Protein AF-A0A2G1ZZI4-F1 (afdb_monomer_lite)

Structure (mmCIF, N/CA/C/O backbone):
data_AF-A0A2G1ZZI4-F1
#
_entry.id   AF-A0A2G1ZZI4-F1
#
loop_
_atom_site.group_PDB
_atom_site.id
_atom_site.type_symbol
_atom_site.label_atom_id
_atom_site.label_alt_id
_atom_site.label_comp_id
_atom_site.label_asym_id
_atom_site.label_entity_id
_atom_site.label_seq_id
_atom_site.pdbx_PDB_ins_code
_atom_site.Cartn_x
_atom_site.Cartn_y
_atom_site.Cartn_z
_atom_site.occupancy
_atom_site.B_iso_or_equiv
_atom_site.auth_seq_id
_atom_site.auth_comp_id
_atom_site.auth_asym_id
_atom_site.auth_atom_id
_atom_site.pdbx_PDB_model_num
ATOM 1 N N . MET A 1 1 ? 6.389 32.432 -10.003 1.00 79.69 1 MET A N 1
ATOM 2 C CA . MET A 1 1 ? 6.494 31.693 -8.723 1.00 79.69 1 MET A CA 1
ATOM 3 C C . MET A 1 1 ? 6.105 30.246 -8.983 1.00 79.69 1 MET A C 1
ATOM 5 O O . MET A 1 1 ? 5.054 30.033 -9.579 1.00 79.69 1 MET A O 1
ATOM 9 N N . LEU A 1 2 ? 6.952 29.277 -8.626 1.00 79.69 2 LEU A N 1
ATOM 10 C CA . LEU A 1 2 ? 6.649 27.852 -8.813 1.00 79.69 2 LEU A CA 1
ATOM 11 C C . LEU A 1 2 ? 5.613 27.400 -7.778 1.00 79.69 2 LEU A C 1
ATOM 13 O O . LEU A 1 2 ? 5.724 27.729 -6.600 1.00 79.69 2 LEU A O 1
ATOM 17 N N . ARG A 1 3 ? 4.598 26.650 -8.212 1.00 89.06 3 ARG A N 1
ATOM 18 C CA . ARG A 1 3 ? 3.613 26.026 -7.313 1.00 89.06 3 ARG A CA 1
ATOM 19 C C . ARG A 1 3 ? 4.234 24.786 -6.662 1.00 89.06 3 ARG A C 1
ATOM 21 O O . ARG A 1 3 ? 5.044 24.114 -7.293 1.00 89.06 3 ARG A O 1
ATOM 28 N N . ASN A 1 4 ? 3.788 24.409 -5.462 1.00 87.62 4 ASN A N 1
ATOM 29 C CA . ASN A 1 4 ? 4.318 23.243 -4.727 1.00 87.62 4 ASN A CA 1
ATOM 30 C C . ASN A 1 4 ? 4.340 21.951 -5.569 1.00 87.62 4 ASN A C 1
ATOM 32 O O . ASN A 1 4 ? 5.305 21.194 -5.520 1.00 87.62 4 ASN A O 1
ATOM 36 N N . GLY A 1 5 ? 3.316 21.727 -6.403 1.00 82.12 5 GLY A N 1
ATOM 37 C CA . GLY A 1 5 ? 3.278 20.576 -7.313 1.00 82.12 5 GLY A CA 1
ATOM 38 C C . GLY A 1 5 ? 4.364 20.604 -8.396 1.00 82.12 5 GLY A C 1
ATOM 39 O O . GLY A 1 5 ? 4.898 19.561 -8.754 1.00 82.12 5 GLY A O 1
ATOM 40 N N . GLN A 1 6 ? 4.743 21.790 -8.879 1.00 84.56 6 GLN A N 1
ATOM 41 C CA . GLN A 1 6 ? 5.832 21.942 -9.849 1.00 84.56 6 GLN A CA 1
ATOM 42 C C . GLN A 1 6 ? 7.192 21.670 -9.199 1.00 84.56 6 GLN A C 1
ATOM 44 O O . GLN A 1 6 ? 8.055 21.079 -9.836 1.00 84.56 6 GLN A O 1
ATOM 49 N N . ILE A 1 7 ? 7.367 22.040 -7.926 1.00 89.25 7 ILE A N 1
ATOM 50 C CA . ILE A 1 7 ? 8.590 21.742 -7.167 1.00 89.25 7 ILE A CA 1
ATOM 51 C C . ILE A 1 7 ? 8.762 20.225 -7.021 1.00 89.25 7 ILE A C 1
ATOM 53 O O . ILE A 1 7 ? 9.812 19.698 -7.371 1.00 89.25 7 ILE A O 1
ATOM 57 N N . LEU A 1 8 ? 7.715 19.510 -6.593 1.00 86.69 8 LEU A N 1
ATOM 58 C CA . LEU A 1 8 ? 7.743 18.045 -6.484 1.00 86.69 8 LEU A CA 1
ATOM 59 C C . LEU A 1 8 ? 8.031 17.367 -7.829 1.00 86.69 8 LEU A C 1
ATOM 61 O O . LEU A 1 8 ? 8.821 16.427 -7.883 1.00 86.69 8 LEU A O 1
ATOM 65 N N . PHE A 1 9 ? 7.427 17.864 -8.911 1.00 85.94 9 PHE A N 1
ATOM 66 C CA . PHE A 1 9 ? 7.682 17.359 -10.258 1.00 85.94 9 PHE A CA 1
ATOM 67 C C . PHE A 1 9 ? 9.152 17.529 -10.666 1.00 85.94 9 PHE A C 1
ATOM 69 O O . PHE A 1 9 ? 9.761 16.581 -11.154 1.00 85.94 9 PHE A O 1
ATOM 76 N N . LEU A 1 10 ? 9.741 18.703 -10.418 1.00 88.56 10 LEU A N 1
ATOM 77 C CA . LEU A 1 10 ? 11.151 18.962 -10.712 1.00 88.56 10 LEU A CA 1
ATOM 78 C C . LEU A 1 10 ? 12.084 18.092 -9.863 1.00 88.56 10 LEU A C 1
ATOM 80 O O . LEU A 1 10 ? 13.058 17.565 -10.393 1.00 88.56 10 LEU A O 1
ATOM 84 N N . CYS A 1 11 ? 11.775 17.884 -8.580 1.00 91.00 11 CYS A N 1
ATOM 85 C CA . CYS A 1 11 ? 12.534 16.971 -7.724 1.00 91.00 11 CYS A CA 1
ATOM 86 C C . CYS A 1 11 ? 12.480 15.527 -8.242 1.00 91.00 11 CYS A C 1
ATOM 88 O O . CYS A 1 11 ? 13.515 14.871 -8.330 1.00 91.00 11 CYS A O 1
ATOM 90 N N . ALA A 1 12 ? 11.295 15.037 -8.621 1.00 90.00 12 ALA A N 1
ATOM 91 C CA . ALA A 1 12 ? 11.135 13.698 -9.184 1.00 90.00 12 ALA A CA 1
ATOM 92 C C . ALA A 1 12 ? 11.891 13.544 -10.513 1.00 90.00 12 ALA A C 1
ATOM 94 O O . ALA A 1 12 ? 12.576 12.544 -10.718 1.00 90.00 12 ALA A O 1
ATOM 95 N N . LEU A 1 13 ? 11.825 14.558 -11.383 1.00 89.94 13 LEU A N 1
ATOM 96 C CA . LEU A 1 13 ? 12.562 14.580 -12.644 1.00 89.94 13 LEU A CA 1
ATOM 97 C C . LEU A 1 13 ? 14.079 14.574 -12.409 1.00 89.94 13 LEU A C 1
ATOM 99 O O . LEU A 1 13 ? 14.784 13.824 -13.073 1.00 89.94 13 LEU A O 1
ATOM 103 N N . ALA A 1 14 ? 14.576 15.355 -11.446 1.00 91.19 14 ALA A N 1
ATOM 104 C CA . ALA A 1 14 ? 15.997 15.406 -11.104 1.00 91.19 14 ALA A CA 1
ATOM 105 C C . ALA A 1 14 ? 16.517 14.074 -10.538 1.00 91.19 14 ALA A C 1
ATOM 107 O O . ALA A 1 14 ? 17.602 13.625 -10.899 1.00 91.19 14 ALA A O 1
ATOM 108 N N . LEU A 1 15 ? 15.740 13.413 -9.673 1.00 93.31 15 LEU A N 1
ATOM 109 C CA . LEU A 1 15 ? 16.096 12.090 -9.154 1.00 93.31 15 LEU A CA 1
ATOM 110 C C . LEU A 1 15 ? 16.085 11.028 -10.258 1.00 93.31 15 LEU A C 1
ATOM 112 O O . LEU A 1 15 ? 16.967 10.172 -10.287 1.00 93.31 15 LEU A O 1
ATOM 116 N N . LEU A 1 16 ? 15.124 11.100 -11.185 1.00 90.19 16 LEU A N 1
ATOM 117 C CA . LEU A 1 16 ? 15.057 10.202 -12.335 1.00 90.19 16 LEU A CA 1
ATOM 118 C C . LEU A 1 16 ? 16.276 10.374 -13.247 1.00 90.19 16 LEU A C 1
ATOM 120 O O . LEU A 1 16 ? 16.913 9.382 -13.593 1.00 90.19 16 LEU A O 1
ATOM 124 N N . THR A 1 17 ? 16.620 11.608 -13.628 1.00 87.62 17 THR A N 1
ATOM 125 C CA . THR A 1 17 ? 17.765 11.865 -14.516 1.00 87.62 17 THR A CA 1
ATOM 126 C C . THR A 1 17 ? 19.080 11.437 -13.873 1.00 87.62 17 THR A C 1
ATOM 128 O O . THR A 1 17 ? 19.895 10.792 -14.532 1.00 87.62 17 THR A O 1
ATOM 131 N N . LEU A 1 18 ? 19.258 11.717 -12.579 1.00 90.81 18 LEU A N 1
ATOM 132 C CA . LEU A 1 18 ? 20.419 11.265 -11.816 1.00 90.81 18 LEU A CA 1
ATOM 133 C C . LEU A 1 18 ? 20.483 9.733 -11.753 1.00 90.81 18 LEU A C 1
ATOM 135 O O . LEU A 1 18 ? 21.537 9.156 -12.008 1.00 90.81 18 LEU A O 1
ATOM 139 N N . GLY A 1 19 ? 19.361 9.064 -11.475 1.00 88.12 19 GLY A N 1
ATOM 140 C CA . GLY A 1 19 ? 19.289 7.604 -11.421 1.00 88.12 19 GLY A CA 1
ATOM 141 C C . GLY A 1 19 ? 19.622 6.941 -12.758 1.00 88.12 19 GLY A C 1
ATOM 142 O O . GLY A 1 19 ? 20.409 5.996 -12.795 1.00 88.12 19 GLY A O 1
ATOM 143 N N . VAL A 1 20 ? 19.087 7.465 -13.865 1.00 85.31 20 VAL A N 1
ATOM 144 C CA . VAL A 1 20 ? 19.408 6.983 -15.219 1.00 85.31 20 VAL A CA 1
ATOM 145 C C . VAL A 1 20 ? 20.900 7.116 -15.482 1.00 85.31 20 VAL A C 1
ATOM 147 O O . VAL A 1 20 ? 21.517 6.133 -15.878 1.00 85.31 20 VAL A O 1
ATOM 150 N N . LEU A 1 21 ? 21.481 8.284 -15.188 1.00 84.44 21 LEU A N 1
ATOM 151 C CA . LEU A 1 21 ? 22.905 8.545 -15.379 1.00 84.44 21 LEU A CA 1
ATOM 152 C C . LEU A 1 21 ? 23.779 7.586 -14.561 1.00 84.44 21 LEU A C 1
ATOM 154 O O . LEU A 1 21 ? 24.750 7.041 -15.086 1.00 84.44 21 LEU A O 1
ATOM 158 N N . MET A 1 22 ? 23.425 7.334 -13.296 1.00 88.12 22 MET A N 1
ATOM 159 C CA . MET A 1 22 ? 24.157 6.395 -12.442 1.00 88.12 22 MET A CA 1
ATOM 160 C C . MET A 1 22 ? 24.094 4.961 -12.973 1.00 88.12 22 MET A C 1
ATOM 162 O O . MET A 1 22 ? 25.121 4.291 -13.023 1.00 88.12 22 MET A O 1
ATOM 166 N N . VAL A 1 23 ? 22.919 4.491 -13.399 1.00 84.12 23 VAL A N 1
ATOM 167 C CA . VAL A 1 23 ? 22.746 3.124 -13.916 1.00 84.12 23 VAL A CA 1
ATOM 168 C C . VAL A 1 23 ? 23.451 2.944 -15.255 1.00 84.12 23 VAL A C 1
ATOM 170 O O . VAL A 1 23 ? 24.129 1.938 -15.453 1.00 84.12 23 VAL A O 1
ATOM 173 N N . THR A 1 24 ? 23.327 3.912 -16.169 1.00 81.81 24 THR A N 1
ATOM 174 C CA . THR A 1 24 ? 24.033 3.856 -17.455 1.00 81.81 24 THR A CA 1
ATOM 175 C C . THR A 1 24 ? 25.540 3.895 -17.251 1.00 81.81 24 THR A C 1
ATOM 177 O O . THR A 1 24 ? 26.243 3.168 -17.936 1.00 81.81 24 THR A O 1
ATOM 180 N N . SER A 1 25 ? 26.028 4.677 -16.280 1.00 81.31 25 SER A N 1
ATOM 181 C CA . SER A 1 25 ? 27.453 4.749 -15.947 1.00 81.31 25 SER A CA 1
ATOM 182 C C . SER A 1 25 ? 27.977 3.444 -15.343 1.00 81.31 25 SER A C 1
ATOM 184 O O . SER A 1 25 ? 28.958 2.889 -15.827 1.00 81.31 25 SER A O 1
ATOM 186 N N . ALA A 1 26 ? 27.284 2.897 -14.340 1.00 78.75 26 ALA A N 1
ATOM 187 C CA . ALA A 1 26 ? 27.681 1.657 -13.672 1.00 78.75 26 ALA A CA 1
ATOM 188 C C . ALA A 1 26 ? 27.598 0.417 -14.580 1.00 78.75 26 ALA A C 1
ATOM 190 O O . ALA A 1 26 ? 28.295 -0.566 -14.345 1.00 78.75 26 ALA A O 1
ATOM 191 N N . GLY A 1 27 ? 26.739 0.449 -15.603 1.00 70.75 27 GLY A N 1
ATOM 192 C CA . GLY A 1 27 ? 26.598 -0.624 -16.586 1.00 70.75 27 GLY A CA 1
ATOM 193 C C . GLY A 1 27 ? 27.655 -0.622 -17.694 1.00 70.75 27 GLY A C 1
ATOM 194 O O . GLY A 1 27 ? 27.689 -1.574 -18.472 1.00 70.75 27 GLY A O 1
ATOM 195 N N . MET A 1 28 ? 28.503 0.410 -17.792 1.00 69.50 28 MET A N 1
ATOM 196 C CA . MET A 1 28 ? 29.576 0.446 -18.787 1.00 69.50 28 MET A CA 1
ATOM 197 C C . MET A 1 28 ? 30.672 -0.552 -18.407 1.00 69.50 28 MET A C 1
ATOM 199 O O . MET A 1 28 ? 31.480 -0.306 -17.513 1.00 69.50 28 MET A O 1
ATOM 203 N N . GLN A 1 29 ? 30.709 -1.687 -19.103 1.00 61.31 29 GLN A N 1
ATOM 204 C CA . GLN A 1 29 ? 31.863 -2.577 -19.081 1.00 61.31 29 GLN A CA 1
ATOM 205 C C . GLN A 1 29 ? 32.919 -2.023 -20.035 1.00 61.31 29 GLN A C 1
ATOM 207 O O . GLN A 1 29 ? 32.649 -1.803 -21.214 1.00 61.31 29 GLN A O 1
ATOM 212 N N . ILE A 1 30 ? 34.115 -1.770 -19.510 1.00 60.38 30 ILE A N 1
ATOM 213 C CA . ILE A 1 30 ? 35.278 -1.431 -20.327 1.00 60.38 30 ILE A CA 1
ATOM 214 C C . ILE A 1 30 ? 35.815 -2.758 -20.856 1.00 60.38 30 ILE A C 1
ATOM 216 O O . ILE A 1 30 ? 36.355 -3.549 -20.082 1.00 60.38 30 ILE A O 1
ATOM 220 N N . ASP A 1 31 ? 35.623 -3.021 -22.145 1.00 54.50 31 ASP A N 1
ATOM 221 C CA . ASP A 1 31 ? 36.247 -4.174 -22.789 1.00 54.50 31 ASP A CA 1
ATOM 222 C C . ASP A 1 31 ? 37.776 -3.992 -22.784 1.00 54.50 31 ASP A C 1
ATOM 224 O O . ASP A 1 31 ? 38.275 -2.871 -22.943 1.00 54.50 31 ASP A O 1
ATOM 228 N N . GLN A 1 32 ? 38.537 -5.062 -22.536 1.00 51.81 32 GLN A N 1
ATOM 229 C CA . GLN A 1 32 ? 39.998 -4.960 -22.485 1.00 51.81 32 GLN A CA 1
ATOM 230 C C . GLN A 1 32 ? 40.532 -4.663 -23.889 1.00 51.81 32 GLN A C 1
ATOM 232 O O . GLN A 1 32 ? 40.403 -5.477 -24.802 1.00 51.81 32 GLN A O 1
ATOM 237 N N . ALA A 1 33 ? 41.149 -3.491 -24.054 1.00 53.97 33 ALA A N 1
ATOM 238 C CA . ALA A 1 33 ? 41.744 -3.064 -25.312 1.00 53.97 33 ALA A CA 1
ATOM 239 C C . ALA A 1 33 ? 42.775 -4.097 -25.804 1.00 53.97 33 ALA A C 1
ATOM 241 O O . ALA A 1 33 ? 43.866 -4.220 -25.248 1.00 53.97 33 ALA A O 1
ATOM 242 N N . SER A 1 34 ? 42.419 -4.844 -26.850 1.00 48.44 34 SER A N 1
ATOM 243 C CA . SER A 1 34 ? 43.331 -5.744 -27.555 1.00 48.44 34 SER A CA 1
ATOM 244 C C . SER A 1 34 ? 44.114 -4.947 -28.599 1.00 48.44 34 SER A C 1
ATOM 246 O O . SER A 1 34 ? 43.533 -4.170 -29.353 1.00 48.44 34 SER A O 1
ATOM 248 N N . ALA A 1 35 ? 45.435 -5.137 -28.641 1.00 57.53 35 ALA A N 1
ATOM 249 C CA . ALA A 1 35 ? 46.404 -4.294 -29.354 1.00 57.53 35 ALA A CA 1
ATOM 250 C C . ALA A 1 35 ? 46.275 -4.237 -30.897 1.00 57.53 35 ALA A C 1
ATOM 252 O O . ALA A 1 35 ? 47.055 -3.537 -31.537 1.00 57.53 35 ALA A O 1
ATOM 253 N N . GLU A 1 36 ? 45.314 -4.941 -31.501 1.00 55.34 36 GLU A N 1
ATOM 254 C CA . GLU A 1 36 ? 45.173 -5.069 -32.962 1.00 55.34 36 GLU A CA 1
ATOM 255 C C . GLU A 1 36 ? 43.921 -4.408 -33.556 1.00 55.34 36 GLU A C 1
ATOM 257 O O . GLU A 1 36 ? 43.766 -4.400 -34.776 1.00 55.34 36 GLU A O 1
ATOM 262 N N . GLN A 1 37 ? 43.038 -3.813 -32.748 1.00 51.44 37 GLN A N 1
ATOM 263 C CA . GLN A 1 37 ? 41.896 -3.064 -33.279 1.00 51.44 37 GLN A CA 1
ATOM 264 C C . GLN A 1 37 ? 42.065 -1.565 -33.013 1.00 51.44 37 GLN A C 1
ATOM 266 O O . GLN A 1 37 ? 42.298 -1.173 -31.866 1.00 51.44 37 GLN A O 1
ATOM 271 N N . PRO A 1 38 ? 41.961 -0.698 -34.041 1.00 46.75 38 PRO A N 1
ATOM 272 C CA . PRO A 1 38 ? 41.918 0.735 -33.807 1.00 46.75 38 PRO A CA 1
ATOM 273 C C . PRO A 1 38 ? 40.709 1.030 -32.920 1.00 46.75 38 PRO A C 1
ATOM 275 O O . PRO A 1 38 ? 39.636 0.466 -33.130 1.00 46.75 38 PRO A O 1
ATOM 278 N N . ILE A 1 39 ? 40.889 1.912 -31.933 1.00 55.38 39 ILE A N 1
ATOM 279 C CA . ILE A 1 39 ? 39.809 2.454 -31.101 1.00 55.38 39 ILE A CA 1
ATOM 280 C C . ILE A 1 39 ? 38.923 3.307 -32.018 1.00 55.38 39 ILE A C 1
ATOM 282 O O . ILE A 1 39 ? 39.001 4.534 -32.034 1.00 55.38 39 ILE A O 1
ATOM 286 N N . LEU A 1 40 ? 38.119 2.662 -32.858 1.00 50.59 40 LEU A N 1
ATOM 287 C CA . LEU A 1 40 ? 36.997 3.310 -33.495 1.00 50.59 40 LEU A CA 1
ATOM 288 C C . LEU A 1 40 ? 36.002 3.582 -32.373 1.00 50.59 40 LEU A C 1
ATOM 290 O O . LEU A 1 40 ? 35.542 2.673 -31.684 1.00 50.59 40 LEU A O 1
ATOM 294 N N . VAL A 1 41 ? 35.716 4.864 -32.167 1.00 54.81 41 VAL A N 1
ATOM 295 C CA . VAL A 1 41 ? 34.690 5.397 -31.261 1.00 54.81 41 VAL A CA 1
ATOM 296 C C . VAL A 1 41 ? 33.300 5.071 -31.836 1.00 54.81 41 VAL A C 1
ATOM 298 O O . VAL A 1 41 ? 32.430 5.926 -31.945 1.00 54.81 41 VAL A O 1
ATOM 301 N N . ASP A 1 42 ? 33.082 3.824 -32.240 1.00 49.41 42 ASP A N 1
ATOM 302 C CA . ASP A 1 42 ? 31.889 3.385 -32.943 1.00 49.41 42 ASP A CA 1
ATOM 303 C C . ASP A 1 42 ? 31.078 2.469 -32.028 1.00 49.41 42 ASP A C 1
ATOM 305 O O . ASP A 1 42 ? 31.314 1.271 -31.899 1.00 49.41 42 ASP A O 1
ATOM 309 N N . GLY A 1 43 ? 30.091 3.077 -31.366 1.00 49.75 43 GLY A N 1
ATOM 310 C CA . GLY A 1 43 ? 28.887 2.374 -30.913 1.00 49.75 43 GLY A CA 1
ATOM 311 C C . GLY A 1 43 ? 28.548 2.462 -29.424 1.00 49.75 43 GLY A C 1
ATOM 312 O O . GLY A 1 43 ? 27.373 2.356 -29.086 1.00 49.75 43 GLY A O 1
ATOM 313 N N . GLY A 1 44 ? 29.519 2.694 -28.534 1.00 49.41 44 GLY A N 1
ATOM 314 C CA . GLY A 1 44 ? 29.293 2.592 -27.078 1.00 49.41 44 GLY A CA 1
ATOM 315 C C . GLY A 1 44 ? 28.921 3.891 -26.347 1.00 49.41 44 GLY A C 1
ATOM 316 O O . GLY A 1 44 ? 28.142 3.857 -25.399 1.00 49.41 44 GLY A O 1
ATOM 317 N N . LEU A 1 45 ? 29.455 5.041 -26.781 1.00 53.91 45 LEU A N 1
ATOM 318 C CA . LEU A 1 45 ? 29.343 6.328 -26.062 1.00 53.91 45 LEU A CA 1
ATOM 319 C C . LEU A 1 45 ? 28.499 7.398 -26.775 1.00 53.91 45 LEU A C 1
ATOM 321 O O . LEU A 1 45 ? 28.425 8.535 -26.309 1.00 53.91 45 LEU A O 1
ATOM 325 N N . SER A 1 46 ? 27.848 7.070 -27.895 1.00 67.38 46 SER A N 1
ATOM 326 C CA . SER A 1 46 ? 26.965 8.035 -28.557 1.00 67.38 46 SER A CA 1
ATOM 327 C C . SER A 1 46 ? 25.788 8.388 -27.632 1.00 67.38 46 SER A C 1
ATOM 329 O O . SER A 1 46 ? 25.117 7.471 -27.148 1.00 67.38 46 SER A O 1
ATOM 331 N N . PRO A 1 47 ? 25.467 9.681 -27.414 1.00 62.53 47 PRO A N 1
ATOM 332 C CA . PRO A 1 47 ? 24.293 10.093 -26.638 1.00 62.53 47 PRO A CA 1
ATOM 333 C C . PRO A 1 47 ? 23.004 9.421 -27.122 1.00 62.53 47 PRO A C 1
ATOM 335 O O . PRO A 1 47 ? 22.131 9.082 -26.327 1.00 62.53 47 PRO A O 1
ATOM 338 N N . ILE A 1 48 ? 22.922 9.164 -28.431 1.00 64.56 48 ILE A N 1
ATOM 339 C CA . ILE A 1 48 ? 21.796 8.484 -29.068 1.00 64.56 48 ILE A CA 1
ATOM 340 C C . ILE A 1 48 ? 21.761 7.004 -28.675 1.00 64.56 48 ILE A C 1
ATOM 342 O O . ILE A 1 48 ? 20.686 6.517 -28.354 1.00 64.56 48 ILE A O 1
ATOM 346 N N . ALA A 1 49 ? 22.908 6.317 -28.615 1.00 64.62 49 ALA A N 1
ATOM 347 C CA . ALA A 1 49 ? 22.997 4.912 -28.203 1.00 64.62 49 ALA A CA 1
ATOM 348 C C . ALA A 1 49 ? 22.615 4.716 -26.722 1.00 64.62 49 ALA A C 1
ATOM 350 O O . ALA A 1 49 ? 21.905 3.770 -26.376 1.00 64.62 49 ALA A O 1
ATOM 351 N N . ILE A 1 50 ? 23.021 5.655 -25.859 1.00 66.19 50 ILE A N 1
ATOM 352 C CA . ILE A 1 50 ? 22.674 5.672 -24.430 1.00 66.19 50 ILE A CA 1
ATOM 353 C C . ILE A 1 50 ? 21.170 5.938 -24.243 1.00 66.19 50 ILE A C 1
ATOM 355 O O . ILE A 1 50 ? 20.511 5.257 -23.455 1.00 66.19 50 ILE A O 1
ATOM 359 N N . MET A 1 51 ? 20.601 6.883 -25.001 1.00 66.38 51 MET A N 1
ATOM 360 C CA . MET A 1 51 ? 19.164 7.186 -24.972 1.00 66.38 51 MET A CA 1
ATOM 361 C C . MET A 1 51 ? 18.300 6.086 -25.607 1.00 66.38 51 MET A C 1
ATOM 363 O O . MET A 1 51 ? 17.187 5.853 -25.138 1.00 66.38 51 MET A O 1
ATOM 367 N N . SER A 1 52 ? 18.799 5.385 -26.631 1.00 69.06 52 SER A N 1
ATOM 368 C CA . SER A 1 52 ? 18.115 4.247 -27.261 1.00 69.06 52 SER A CA 1
ATOM 369 C C . SER A 1 52 ? 18.277 2.934 -26.491 1.00 69.06 52 SER A C 1
ATOM 371 O O . SER A 1 52 ? 17.636 1.942 -26.826 1.00 69.06 52 SER A O 1
ATOM 373 N N . GLY A 1 53 ? 19.134 2.900 -25.467 1.00 73.88 53 GLY A N 1
ATOM 374 C CA . GLY A 1 53 ? 19.264 1.756 -24.571 1.00 73.88 53 GLY A CA 1
ATOM 375 C C . GLY A 1 53 ? 18.009 1.542 -23.716 1.00 73.88 53 GLY A C 1
ATOM 376 O O . GLY A 1 53 ? 17.218 2.460 -23.493 1.00 73.88 53 GLY A O 1
ATOM 377 N N . ARG A 1 54 ? 17.843 0.329 -23.164 1.00 76.19 54 ARG A N 1
ATOM 378 C CA . ARG A 1 54 ? 16.678 -0.055 -22.332 1.00 76.19 54 ARG A CA 1
ATOM 379 C C . ARG A 1 54 ? 16.368 0.963 -21.226 1.00 76.19 54 ARG A C 1
ATOM 381 O O . ARG A 1 54 ? 15.216 1.338 -21.039 1.00 76.19 54 ARG A O 1
ATOM 388 N N . THR A 1 55 ? 17.393 1.438 -20.521 1.00 79.50 55 THR A N 1
ATOM 389 C CA . THR A 1 55 ? 17.251 2.409 -19.423 1.00 79.50 55 THR A CA 1
ATOM 390 C C . THR A 1 55 ? 16.760 3.773 -19.916 1.00 79.50 55 THR A C 1
ATOM 392 O O . THR A 1 55 ? 15.883 4.364 -19.289 1.00 79.50 55 THR A O 1
ATOM 395 N N . GLY A 1 56 ? 17.269 4.250 -21.059 1.00 80.88 56 GLY A N 1
ATOM 396 C CA . GLY A 1 56 ? 16.830 5.501 -21.683 1.00 80.88 56 GLY A CA 1
ATOM 397 C C . GLY A 1 56 ? 15.383 5.426 -22.171 1.00 80.88 56 GLY A C 1
ATOM 398 O O . GLY A 1 56 ? 14.593 6.335 -21.912 1.00 80.88 56 GLY A O 1
ATOM 399 N N . MET A 1 57 ? 14.993 4.296 -22.768 1.00 80.88 57 MET A N 1
ATOM 400 C CA . MET A 1 57 ? 13.614 4.050 -23.199 1.00 80.88 57 MET A CA 1
ATOM 401 C C . MET A 1 57 ? 12.631 4.006 -22.020 1.00 80.88 57 MET A C 1
ATOM 403 O O . MET A 1 57 ? 11.573 4.634 -22.084 1.00 80.88 57 MET A O 1
ATOM 407 N N . TYR A 1 58 ? 12.970 3.316 -20.923 1.00 83.50 58 TYR A N 1
ATOM 408 C CA . TYR A 1 58 ? 12.124 3.295 -19.723 1.00 83.50 58 TYR A CA 1
ATOM 409 C C . TYR A 1 58 ? 12.017 4.669 -19.059 1.00 83.50 58 TYR A C 1
ATOM 411 O O . TYR A 1 58 ? 10.936 5.042 -18.602 1.00 83.50 58 TYR A O 1
ATOM 419 N N . ALA A 1 59 ? 13.098 5.451 -19.049 1.00 85.50 59 ALA A N 1
ATOM 420 C CA . ALA A 1 59 ? 13.074 6.819 -18.546 1.00 85.50 59 ALA A CA 1
ATOM 421 C C . ALA A 1 59 ? 12.177 7.728 -19.397 1.00 85.50 59 ALA A C 1
ATOM 423 O O . ALA A 1 59 ? 11.358 8.466 -18.852 1.00 85.50 59 ALA A O 1
ATOM 424 N N . ALA A 1 60 ? 12.273 7.637 -20.727 1.00 86.19 60 ALA A N 1
ATOM 425 C CA . ALA A 1 60 ? 11.414 8.385 -21.641 1.00 86.19 60 ALA A CA 1
ATOM 426 C C . ALA A 1 60 ? 9.933 8.015 -21.458 1.00 86.19 60 ALA A C 1
ATOM 428 O O . ALA A 1 60 ? 9.080 8.901 -21.377 1.00 86.19 60 ALA A O 1
ATOM 429 N N . LEU A 1 61 ? 9.632 6.718 -21.312 1.00 86.94 61 LEU A N 1
ATOM 430 C CA . LEU A 1 61 ? 8.285 6.239 -21.003 1.00 86.94 61 LEU A CA 1
ATOM 431 C C . LEU A 1 61 ? 7.782 6.805 -19.667 1.00 86.94 61 LEU A C 1
ATOM 433 O O . LEU A 1 61 ? 6.664 7.312 -19.605 1.00 86.94 61 LEU A O 1
ATOM 437 N N . ALA A 1 62 ? 8.604 6.770 -18.614 1.00 87.31 62 ALA A N 1
ATOM 438 C CA . ALA A 1 62 ? 8.249 7.303 -17.301 1.00 87.31 62 ALA A CA 1
ATOM 439 C C . ALA A 1 62 ? 7.950 8.811 -17.353 1.00 87.31 62 ALA A C 1
ATOM 441 O O . ALA A 1 62 ? 6.927 9.248 -16.827 1.00 87.31 62 ALA A O 1
ATOM 442 N N . ILE A 1 63 ? 8.785 9.597 -18.043 1.00 88.81 63 ILE A N 1
ATOM 443 C CA . ILE A 1 63 ? 8.569 11.040 -18.242 1.00 88.81 63 ILE A CA 1
ATOM 444 C C . ILE A 1 63 ? 7.271 11.288 -19.016 1.00 88.81 63 ILE A C 1
ATOM 446 O O . ILE A 1 63 ? 6.485 12.153 -18.627 1.00 88.81 63 ILE A O 1
ATOM 450 N N . GLY A 1 64 ? 7.011 10.508 -20.069 1.00 89.50 64 GLY A N 1
ATOM 451 C CA . GLY A 1 64 ? 5.775 10.591 -20.846 1.00 89.50 64 GLY A CA 1
ATOM 452 C C . GLY A 1 64 ? 4.530 10.312 -20.001 1.00 89.50 64 GLY A C 1
ATOM 453 O O . GLY A 1 64 ? 3.577 11.090 -20.032 1.00 89.50 64 GLY A O 1
ATOM 454 N N . VAL A 1 65 ? 4.555 9.251 -19.186 1.00 88.69 65 VAL A N 1
ATOM 455 C CA . VAL A 1 65 ? 3.455 8.901 -18.273 1.00 88.69 65 VAL A CA 1
ATOM 456 C C . VAL A 1 65 ? 3.265 9.973 -17.200 1.00 88.69 65 VAL A C 1
ATOM 458 O O . VAL A 1 65 ? 2.134 10.388 -16.960 1.00 88.69 65 VAL A O 1
ATOM 461 N N . MET A 1 66 ? 4.341 10.472 -16.585 1.00 87.19 66 MET A N 1
ATOM 462 C CA . MET A 1 66 ? 4.266 11.560 -15.603 1.00 87.19 66 MET A CA 1
ATOM 463 C C . MET A 1 66 ? 3.677 12.835 -16.213 1.00 87.19 66 MET A C 1
ATOM 465 O O . MET A 1 66 ? 2.802 13.455 -15.609 1.00 87.19 66 MET A O 1
ATOM 469 N N . GLY A 1 67 ? 4.123 13.206 -17.417 1.00 86.81 67 GLY A N 1
ATOM 470 C CA . GLY A 1 67 ? 3.601 14.347 -18.163 1.00 86.81 67 GLY A CA 1
ATOM 471 C C . GLY A 1 67 ? 2.113 14.189 -18.461 1.00 86.81 67 GLY A C 1
ATOM 472 O O . GLY A 1 67 ? 1.332 15.076 -18.135 1.00 86.81 67 GLY A O 1
ATOM 473 N N . ALA A 1 68 ? 1.697 13.036 -18.990 1.00 88.31 68 ALA A N 1
ATOM 474 C CA . ALA A 1 68 ? 0.291 12.744 -19.263 1.00 88.31 68 ALA A CA 1
ATOM 475 C C . ALA A 1 68 ? -0.570 12.784 -17.988 1.00 88.31 68 ALA A C 1
ATOM 477 O O . ALA A 1 68 ? -1.627 13.417 -17.974 1.00 88.31 68 ALA A O 1
ATOM 478 N N . MET A 1 69 ? -0.103 12.167 -16.897 1.00 85.75 69 MET A N 1
ATOM 479 C CA . MET A 1 69 ? -0.807 12.154 -15.610 1.00 85.75 69 MET A CA 1
ATOM 480 C C . MET A 1 69 ? -0.917 13.546 -14.980 1.00 85.75 69 MET A C 1
ATOM 482 O O . MET A 1 69 ? -1.909 13.826 -14.311 1.00 85.75 69 MET A O 1
ATOM 486 N N . ALA A 1 70 ? 0.035 14.449 -15.233 1.00 83.88 70 ALA A N 1
ATOM 487 C CA . ALA A 1 70 ? -0.035 15.831 -14.758 1.00 83.88 70 ALA A CA 1
ATOM 488 C C . ALA A 1 70 ? -1.211 16.619 -15.368 1.00 83.88 70 ALA A C 1
ATOM 490 O O . ALA A 1 70 ? -1.694 17.571 -14.753 1.00 83.88 70 ALA A O 1
ATOM 491 N N . PHE A 1 71 ? -1.700 16.212 -16.543 1.00 85.75 71 PHE A N 1
ATOM 492 C CA . PHE A 1 71 ? -2.863 16.823 -17.190 1.00 85.75 71 PHE A CA 1
ATOM 493 C C . PHE A 1 71 ? -4.196 16.178 -16.795 1.00 85.75 71 PHE A C 1
ATOM 495 O O . PHE A 1 71 ? -5.251 16.707 -17.150 1.00 85.75 71 PHE A O 1
ATOM 502 N N . VAL A 1 72 ? -4.187 15.066 -16.052 1.00 87.19 72 VAL A N 1
ATOM 503 C CA . VAL A 1 72 ? -5.420 14.389 -15.633 1.00 87.19 72 VAL A CA 1
ATOM 504 C C . VAL A 1 72 ? -6.139 15.246 -14.583 1.00 87.19 72 VAL A C 1
ATOM 506 O O . VAL A 1 72 ? -5.602 15.474 -13.494 1.00 87.19 72 VAL A O 1
ATOM 509 N N . PRO A 1 73 ? -7.375 15.718 -14.846 1.00 87.31 73 PRO A N 1
ATOM 510 C CA . PRO A 1 73 ? -8.076 16.553 -13.886 1.00 87.31 73 PRO A CA 1
ATOM 511 C C . PRO A 1 73 ? -8.434 15.739 -12.641 1.00 87.31 73 PRO A C 1
ATOM 513 O O . PRO A 1 73 ? -9.192 14.769 -12.713 1.00 87.31 73 PRO A O 1
ATOM 516 N N . GLN A 1 74 ? -7.961 16.184 -11.475 1.00 83.00 74 GLN A N 1
ATOM 517 C CA . GLN A 1 74 ? -8.191 15.491 -10.198 1.00 83.00 74 GLN A CA 1
ATOM 518 C C . GLN A 1 74 ? -9.681 15.264 -9.897 1.00 83.00 74 GLN A C 1
ATOM 520 O O . GLN A 1 74 ? -10.050 14.256 -9.305 1.00 83.00 74 GLN A O 1
ATOM 525 N N . ARG A 1 75 ? -10.559 16.147 -10.391 1.00 86.62 75 ARG A N 1
ATOM 526 C CA . ARG A 1 75 ? -12.019 16.026 -10.245 1.00 86.62 75 ARG A CA 1
ATOM 527 C C . ARG A 1 75 ? -12.594 14.776 -10.919 1.00 86.62 75 ARG A C 1
ATOM 529 O O . ARG A 1 75 ? -13.585 14.234 -10.437 1.00 86.62 75 ARG A O 1
ATOM 536 N N . LEU A 1 76 ? -12.019 14.331 -12.042 1.00 82.75 76 LEU A N 1
ATOM 537 C CA . LEU A 1 76 ? -12.467 13.102 -12.709 1.00 82.75 76 LEU A CA 1
ATOM 538 C C . LEU A 1 76 ? -12.080 11.882 -11.876 1.00 82.75 76 LEU A C 1
ATOM 540 O O . LEU A 1 76 ? -12.911 11.003 -11.661 1.00 82.75 76 LEU A O 1
ATOM 544 N N . VAL A 1 77 ? -10.848 11.875 -11.365 1.00 82.50 77 VAL A N 1
ATOM 545 C CA . VAL A 1 77 ? -10.329 10.811 -10.499 1.00 82.50 77 VAL A CA 1
ATOM 546 C C . VAL A 1 77 ? -11.163 10.710 -9.221 1.00 82.50 77 VAL A C 1
ATOM 548 O O . VAL A 1 77 ? -11.626 9.630 -8.870 1.00 82.50 77 VAL A O 1
ATOM 551 N N . GLU A 1 78 ? -11.456 11.840 -8.577 1.00 83.81 78 GLU A N 1
ATOM 552 C CA . GLU A 1 78 ? -12.290 11.890 -7.374 1.00 83.81 78 GLU A CA 1
ATOM 553 C C . GLU A 1 78 ? -13.704 11.344 -7.623 1.00 83.81 78 GLU A C 1
ATOM 555 O O . GLU A 1 78 ? -14.229 10.565 -6.828 1.00 83.81 78 GLU A O 1
ATOM 560 N N . ARG A 1 79 ? -14.320 11.694 -8.761 1.00 83.12 79 ARG A N 1
ATOM 561 C CA . ARG A 1 79 ? -15.637 11.161 -9.140 1.00 83.12 79 ARG A CA 1
ATOM 562 C C . ARG A 1 79 ? -15.598 9.660 -9.412 1.00 83.12 79 ARG A C 1
ATOM 564 O O . ARG A 1 79 ? -16.520 8.959 -8.999 1.00 83.12 79 ARG A O 1
ATOM 571 N N . ALA A 1 80 ? -14.559 9.175 -10.090 1.00 81.44 80 ALA A N 1
ATOM 572 C CA . ALA A 1 80 ? -14.399 7.760 -10.413 1.00 81.44 80 ALA A CA 1
ATOM 573 C C . ALA A 1 80 ? -14.182 6.905 -9.154 1.00 81.44 80 ALA A C 1
ATOM 575 O O . ALA A 1 80 ? -14.743 5.817 -9.039 1.00 81.44 80 ALA A O 1
ATOM 576 N N . ILE A 1 81 ? -13.421 7.427 -8.189 1.00 82.62 81 ILE A N 1
ATOM 577 C CA . ILE A 1 81 ? -13.022 6.716 -6.967 1.00 82.62 81 ILE A CA 1
ATOM 578 C C . ILE A 1 81 ? -13.989 7.006 -5.804 1.00 82.62 81 ILE A C 1
ATOM 580 O O . ILE A 1 81 ? -13.797 6.505 -4.702 1.00 82.62 81 ILE A O 1
ATOM 584 N N . LYS A 1 82 ? -15.078 7.762 -6.013 1.00 84.50 82 LYS A N 1
ATOM 585 C CA . LYS A 1 82 ? -15.971 8.174 -4.920 1.00 84.50 82 LYS A CA 1
ATOM 586 C C . LYS A 1 82 ? -16.475 6.966 -4.098 1.00 84.50 82 LYS A C 1
ATOM 588 O O . LYS A 1 82 ? -17.171 6.099 -4.648 1.00 84.50 82 LYS A O 1
ATOM 593 N N . PRO A 1 83 ? -16.152 6.897 -2.792 1.00 83.62 83 PRO A N 1
ATOM 594 C CA . PRO A 1 83 ? -16.521 5.773 -1.945 1.00 83.62 83 PRO A CA 1
ATOM 595 C C . PRO A 1 83 ? -18.031 5.674 -1.752 1.00 83.62 83 PRO A C 1
ATOM 597 O O . PRO A 1 83 ? -18.742 6.677 -1.666 1.00 83.62 83 PRO A O 1
ATOM 600 N N . ARG A 1 84 ? -18.533 4.434 -1.731 1.00 83.56 84 ARG A N 1
ATOM 601 C CA . ARG A 1 84 ? -19.961 4.131 -1.578 1.00 83.56 84 ARG A CA 1
ATOM 602 C C . ARG A 1 84 ? -20.155 3.294 -0.310 1.00 83.56 84 ARG A C 1
ATOM 604 O O . ARG A 1 84 ? -19.771 2.123 -0.321 1.00 83.56 84 ARG A O 1
ATOM 611 N N . PRO A 1 85 ? -20.802 3.831 0.741 1.00 75.38 85 PRO A N 1
ATOM 612 C CA . PRO A 1 85 ? -20.821 3.201 2.064 1.00 75.38 85 PRO A CA 1
ATOM 613 C C . PRO A 1 85 ? -21.492 1.818 2.081 1.00 75.38 85 PRO A C 1
ATOM 615 O O . PRO A 1 85 ? -21.052 0.911 2.781 1.00 75.38 85 PRO A O 1
ATOM 618 N N . GLY A 1 86 ? -22.505 1.597 1.237 1.00 80.69 86 GLY A N 1
ATOM 619 C CA . GLY A 1 86 ? -23.195 0.304 1.141 1.00 80.69 86 GLY A CA 1
ATOM 620 C C . GLY A 1 86 ? -22.418 -0.808 0.423 1.00 80.69 86 GLY A C 1
ATOM 621 O O . GLY A 1 86 ? -22.867 -1.948 0.416 1.00 80.69 86 GLY A O 1
ATOM 622 N N . ARG A 1 87 ? -21.271 -0.508 -0.205 1.00 85.50 87 ARG A N 1
ATOM 623 C CA . ARG A 1 87 ? -20.523 -1.467 -1.042 1.00 85.50 87 ARG A CA 1
ATOM 624 C C . ARG A 1 87 ? -19.210 -1.935 -0.422 1.00 85.50 87 ARG A C 1
ATOM 626 O O . ARG A 1 87 ? -18.424 -2.560 -1.122 1.00 85.50 87 ARG A O 1
ATOM 633 N N . PHE A 1 88 ? -18.985 -1.665 0.865 1.00 88.56 88 PHE A N 1
ATOM 634 C CA . PHE A 1 88 ? -17.740 -1.995 1.563 1.00 88.56 88 PHE A CA 1
ATOM 635 C C . PHE A 1 88 ? -17.285 -3.450 1.339 1.00 88.56 88 PHE A C 1
ATOM 637 O O . PHE A 1 88 ? -16.249 -3.665 0.718 1.00 88.56 88 PHE A O 1
ATOM 644 N N . TYR A 1 89 ? -18.073 -4.446 1.766 1.00 88.81 89 TYR A N 1
ATOM 645 C CA . TYR A 1 89 ? -17.685 -5.860 1.632 1.00 88.81 89 TYR A CA 1
ATOM 646 C C . TYR A 1 89 ? -17.574 -6.313 0.175 1.00 88.81 89 TYR A C 1
ATOM 648 O O . TYR A 1 89 ? -16.690 -7.096 -0.154 1.00 88.81 89 TYR A O 1
ATOM 656 N N . LEU A 1 90 ? -18.443 -5.799 -0.701 1.00 91.00 90 LEU A N 1
ATOM 657 C CA . LEU A 1 90 ? -18.418 -6.129 -2.124 1.00 91.00 90 LEU A CA 1
ATOM 658 C C . LEU A 1 90 ? -17.115 -5.654 -2.772 1.00 91.00 90 LEU A C 1
ATOM 660 O O . LEU A 1 90 ? -16.461 -6.419 -3.465 1.00 91.00 90 LEU A O 1
ATOM 664 N N . MET A 1 91 ? -16.730 -4.403 -2.541 1.00 90.56 91 MET A N 1
ATOM 665 C CA . MET A 1 91 ? -15.536 -3.809 -3.146 1.00 90.56 91 MET A CA 1
ATOM 666 C C . MET A 1 91 ? -14.257 -4.343 -2.513 1.00 90.56 91 MET A C 1
ATOM 668 O O . MET A 1 91 ? -13.298 -4.592 -3.234 1.00 90.56 91 MET A O 1
ATOM 672 N N . LEU A 1 92 ? -14.262 -4.602 -1.203 1.00 92.00 92 LEU A N 1
ATOM 673 C CA . LEU A 1 92 ? -13.163 -5.291 -0.536 1.00 92.00 92 LEU A CA 1
ATOM 674 C C . LEU A 1 92 ? -12.975 -6.705 -1.107 1.00 92.00 92 LEU A C 1
ATOM 676 O O . LEU A 1 92 ? -11.855 -7.081 -1.428 1.00 92.00 92 LEU A O 1
ATOM 680 N N . GLY A 1 93 ? -14.063 -7.462 -1.288 1.00 92.62 93 GLY A N 1
ATOM 681 C CA . GLY A 1 93 ? -14.027 -8.818 -1.837 1.00 92.62 93 GLY A CA 1
ATOM 682 C C . GLY A 1 93 ? -13.624 -8.865 -3.312 1.00 92.62 93 GLY A C 1
ATOM 683 O O . GLY A 1 93 ? -12.718 -9.610 -3.673 1.00 92.62 93 GLY A O 1
ATOM 684 N N . VAL A 1 94 ? -14.245 -8.042 -4.163 1.00 93.62 94 VAL A N 1
ATOM 685 C CA . VAL A 1 94 ? -13.909 -7.949 -5.595 1.00 93.62 94 VAL A CA 1
ATOM 686 C C . VAL A 1 94 ? -12.487 -7.424 -5.785 1.00 93.62 94 VAL A C 1
ATOM 688 O O . VAL A 1 94 ? -11.741 -7.969 -6.592 1.00 93.62 94 VAL A O 1
ATOM 691 N N . GLY A 1 95 ? -12.086 -6.410 -5.015 1.00 92.75 95 GLY A N 1
ATOM 692 C CA . GLY A 1 95 ? -10.725 -5.883 -5.023 1.00 92.75 95 GLY A CA 1
ATOM 693 C C . GLY A 1 95 ? -9.708 -6.940 -4.601 1.00 92.75 95 GLY A C 1
ATOM 694 O O . GLY A 1 95 ? -8.736 -7.161 -5.315 1.00 92.75 95 GLY A O 1
ATOM 695 N N . ALA A 1 96 ? -9.960 -7.659 -3.504 1.00 93.06 96 ALA A N 1
ATOM 696 C CA . ALA A 1 96 ? -9.109 -8.762 -3.062 1.00 93.06 96 ALA A CA 1
ATOM 697 C C . ALA A 1 96 ? -8.989 -9.856 -4.130 1.00 93.06 96 ALA A C 1
ATOM 699 O O . ALA A 1 96 ? -7.882 -10.281 -4.445 1.00 93.06 96 ALA A O 1
ATOM 700 N N . ALA A 1 97 ? -10.109 -10.281 -4.722 1.00 93.88 97 ALA A N 1
ATOM 701 C CA . ALA A 1 97 ? -10.123 -11.299 -5.767 1.00 93.88 97 ALA A CA 1
ATOM 702 C C . ALA A 1 97 ? -9.359 -10.851 -7.021 1.00 93.88 97 ALA A C 1
ATOM 704 O O . ALA A 1 97 ? -8.614 -11.644 -7.588 1.00 93.88 97 ALA A O 1
ATOM 705 N N . ALA A 1 98 ? -9.487 -9.585 -7.427 1.00 94.12 98 ALA A N 1
ATOM 706 C CA . ALA A 1 98 ? -8.744 -9.034 -8.555 1.00 94.12 98 ALA A CA 1
ATOM 707 C C . ALA A 1 98 ? -7.233 -8.982 -8.278 1.00 94.12 98 ALA A C 1
ATOM 709 O O . ALA A 1 98 ? -6.444 -9.371 -9.135 1.00 94.12 98 ALA A O 1
ATOM 710 N N . LEU A 1 99 ? -6.822 -8.552 -7.079 1.00 92.62 99 LEU A N 1
ATOM 711 C CA . LEU A 1 99 ? -5.408 -8.488 -6.689 1.00 92.62 99 LEU A CA 1
ATOM 712 C C . LEU A 1 99 ? -4.787 -9.877 -6.557 1.00 92.62 99 LEU A C 1
ATOM 714 O O . LEU A 1 99 ? -3.706 -10.123 -7.085 1.00 92.62 99 LEU A O 1
ATOM 718 N N . LEU A 1 100 ? -5.478 -10.798 -5.886 1.00 91.81 100 LEU A N 1
ATOM 719 C CA . LEU A 1 100 ? -5.035 -12.182 -5.767 1.00 91.81 100 LEU A CA 1
ATOM 720 C C . LEU A 1 100 ? -5.025 -12.864 -7.133 1.00 91.81 100 LEU A C 1
ATOM 722 O O . LEU A 1 100 ? -4.069 -13.557 -7.441 1.00 91.81 100 LEU A O 1
ATOM 726 N N . GLY A 1 101 ? -6.031 -12.627 -7.977 1.00 89.81 101 GLY A N 1
ATOM 727 C CA . GLY A 1 101 ? -6.068 -13.126 -9.349 1.00 89.81 101 GLY A CA 1
ATOM 728 C C . GLY A 1 101 ? -4.892 -12.618 -10.180 1.00 89.81 101 GLY A C 1
ATOM 729 O O . GLY A 1 101 ? -4.269 -13.403 -10.882 1.00 89.81 101 GLY A O 1
ATOM 730 N N . LEU A 1 102 ? -4.536 -11.338 -10.044 1.00 88.12 102 LEU A N 1
ATOM 731 C CA . LEU A 1 102 ? -3.377 -10.744 -10.710 1.00 88.12 102 LEU A CA 1
ATOM 732 C C . LEU A 1 102 ? -2.048 -11.362 -10.243 1.00 88.12 102 LEU A C 1
ATOM 734 O O . LEU A 1 102 ? -1.183 -11.622 -11.073 1.00 88.12 102 LEU A O 1
ATOM 738 N N . LEU A 1 103 ? -1.888 -11.623 -8.941 1.00 86.12 103 LEU A N 1
ATOM 739 C CA . LEU A 1 103 ? -0.704 -12.313 -8.408 1.00 86.12 103 LEU A CA 1
ATOM 740 C C . LEU A 1 103 ? -0.662 -13.777 -8.855 1.00 86.12 103 LEU A C 1
ATOM 742 O O . LEU A 1 103 ? 0.368 -14.275 -9.293 1.00 86.12 103 LEU A O 1
ATOM 746 N N . LEU A 1 104 ? -1.801 -14.466 -8.801 1.00 84.25 104 LEU A N 1
ATOM 747 C CA . LEU A 1 104 ? -1.910 -15.868 -9.191 1.00 84.25 104 LEU A CA 1
ATOM 748 C C . LEU A 1 104 ? -1.738 -16.076 -10.700 1.00 84.25 104 LEU A C 1
ATOM 750 O O . LEU A 1 104 ? -1.290 -17.144 -11.111 1.00 84.25 104 LEU A O 1
ATOM 754 N N . LEU A 1 105 ? -2.027 -15.055 -11.517 1.00 80.69 105 LEU A N 1
ATOM 755 C CA . LEU A 1 105 ? -1.809 -15.065 -12.965 1.00 80.69 105 LEU A CA 1
ATOM 756 C C . LEU A 1 105 ? -0.356 -15.409 -13.320 1.00 80.69 105 LEU A C 1
ATOM 758 O O . LEU A 1 105 ? -0.112 -16.061 -14.332 1.00 80.69 105 LEU A O 1
ATOM 762 N N . VAL A 1 106 ? 0.600 -15.022 -12.469 1.00 72.44 106 VAL A N 1
ATOM 763 C CA . VAL A 1 106 ? 2.027 -15.329 -12.648 1.00 72.44 106 VAL A CA 1
ATOM 764 C C . VAL A 1 106 ? 2.295 -16.830 -12.653 1.00 72.44 106 VAL A C 1
ATOM 766 O O . VAL A 1 106 ? 3.228 -17.273 -13.310 1.00 72.44 106 VAL A O 1
ATOM 769 N N . TYR A 1 107 ? 1.482 -17.623 -11.959 1.00 71.19 107 TYR A N 1
ATOM 770 C CA . TYR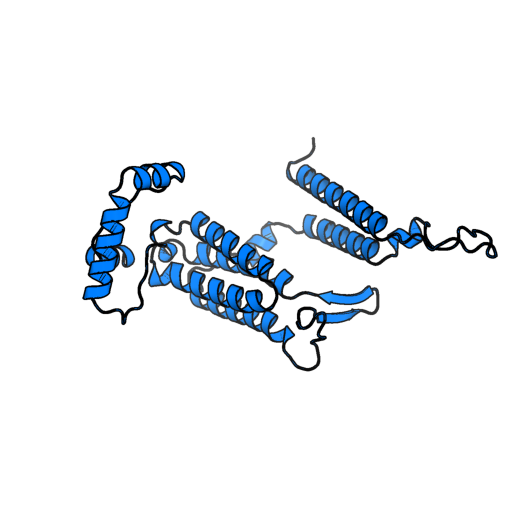 A 1 107 ? 1.672 -19.068 -11.828 1.00 71.19 107 TYR A CA 1
ATOM 771 C C . TYR A 1 107 ? 0.958 -19.867 -12.924 1.00 71.19 107 TYR A C 1
ATOM 773 O O . TYR A 1 107 ? 1.011 -21.097 -12.910 1.00 71.19 107 TYR A O 1
ATOM 781 N N . LEU A 1 108 ? 0.283 -19.208 -13.876 1.00 71.44 108 LEU A N 1
ATOM 782 C CA . LEU A 1 108 ? -0.341 -19.912 -14.991 1.00 71.44 108 LEU A CA 1
ATOM 783 C C . LEU A 1 108 ? 0.733 -20.499 -15.927 1.00 71.44 108 LEU A C 1
ATOM 785 O O . LEU A 1 108 ? 1.611 -19.767 -16.407 1.00 71.44 108 LEU A O 1
ATOM 789 N N . PRO A 1 109 ? 0.657 -21.810 -16.230 1.00 57.78 109 PRO A N 1
ATOM 790 C CA . PRO A 1 109 ? 1.602 -22.461 -17.124 1.00 57.78 109 PRO A CA 1
ATOM 791 C C . PRO A 1 109 ? 1.484 -21.854 -18.529 1.00 57.78 109 PRO A C 1
ATOM 793 O O . PRO A 1 109 ? 0.408 -21.844 -19.121 1.00 57.78 109 PRO A O 1
ATOM 796 N N . GLY A 1 110 ? 2.594 -21.323 -19.051 1.00 60.34 110 GLY A N 1
ATOM 797 C CA . GLY A 1 110 ? 2.679 -20.711 -20.385 1.00 60.34 110 GLY A CA 1
ATOM 798 C C . GLY A 1 110 ? 3.110 -19.240 -20.400 1.00 60.34 110 GLY A C 1
ATOM 799 O O . GLY A 1 110 ? 3.622 -18.785 -21.418 1.00 60.34 110 GLY A O 1
ATOM 800 N N . ILE A 1 111 ? 2.968 -18.516 -19.282 1.00 59.31 111 ILE A N 1
ATOM 801 C CA . ILE A 1 111 ? 3.371 -17.098 -19.156 1.00 59.31 111 ILE A CA 1
ATOM 802 C C . ILE A 1 111 ? 4.580 -16.944 -18.218 1.00 59.31 111 ILE A C 1
ATOM 804 O O . ILE A 1 111 ? 5.419 -16.063 -18.406 1.00 59.31 111 ILE A O 1
ATOM 808 N N . ALA A 1 112 ? 4.703 -17.835 -17.233 1.00 52.00 112 ALA A N 1
ATOM 809 C CA . ALA A 1 112 ? 5.807 -17.852 -16.286 1.00 52.00 112 ALA A CA 1
ATOM 810 C C . ALA A 1 112 ? 7.127 -18.264 -16.958 1.00 52.00 112 ALA A C 1
ATOM 812 O O . ALA A 1 112 ? 7.258 -19.381 -17.463 1.00 52.00 112 ALA A O 1
ATOM 813 N N . ARG A 1 113 ? 8.141 -17.399 -16.904 1.00 57.69 113 ARG A N 1
ATOM 814 C CA . ARG A 1 113 ? 9.540 -17.806 -17.082 1.00 57.69 113 ARG A CA 1
ATOM 815 C C . ARG A 1 113 ? 10.223 -17.754 -15.723 1.00 57.69 113 ARG A C 1
ATOM 817 O O . ARG A 1 113 ? 10.235 -16.718 -15.061 1.00 57.69 113 ARG A O 1
ATOM 824 N N . GLU A 1 114 ? 10.767 -18.885 -15.290 1.00 57.00 114 GLU A N 1
ATOM 825 C CA . GLU A 1 114 ? 11.588 -18.928 -14.085 1.00 57.00 114 GLU A CA 1
ATOM 826 C C . GLU A 1 114 ? 12.892 -18.169 -14.334 1.00 57.00 114 GLU A C 1
ATOM 828 O O . GLU A 1 114 ? 13.643 -18.471 -15.261 1.00 57.00 114 GLU A O 1
ATOM 833 N N . LYS A 1 115 ? 13.173 -17.180 -13.485 1.00 52.84 115 LYS A N 1
ATOM 834 C CA . LYS A 1 115 ? 14.470 -16.508 -13.430 1.00 52.84 115 LYS A CA 1
ATOM 835 C C . LYS A 1 115 ? 14.925 -16.535 -11.977 1.00 52.84 115 LYS A C 1
ATOM 837 O O . LYS A 1 115 ? 14.200 -16.068 -11.104 1.00 52.84 115 LYS A O 1
ATOM 842 N N . ASN A 1 116 ? 16.093 -17.120 -11.709 1.00 51.81 116 ASN A N 1
ATOM 843 C CA . ASN A 1 116 ? 16.611 -17.358 -10.352 1.00 51.81 116 ASN A CA 1
ATOM 844 C C . ASN A 1 116 ? 15.663 -18.191 -9.458 1.00 51.81 116 ASN A C 1
ATOM 846 O O . ASN A 1 116 ? 15.407 -17.811 -8.318 1.00 51.81 116 ASN A O 1
ATOM 850 N N . PHE A 1 117 ? 15.129 -19.309 -9.969 1.00 51.31 117 PHE A N 1
ATOM 851 C CA . PHE A 1 117 ? 14.264 -20.245 -9.219 1.00 51.31 117 PHE A CA 1
ATOM 852 C C . PHE A 1 117 ? 12.939 -19.654 -8.698 1.00 51.31 117 PHE A C 1
ATOM 854 O O . PHE A 1 117 ? 12.320 -20.209 -7.791 1.00 51.31 117 PHE A O 1
ATOM 861 N N . SER A 1 118 ? 12.481 -18.522 -9.247 1.00 47.97 118 SER A N 1
ATOM 862 C CA . SER A 1 118 ? 11.196 -17.926 -8.879 1.00 47.97 118 SER A CA 1
ATOM 863 C C . SER A 1 118 ? 10.493 -17.316 -10.092 1.00 47.97 118 SER A C 1
ATOM 865 O O . SER A 1 118 ? 11.043 -16.476 -10.807 1.00 47.97 118 SER A O 1
ATOM 867 N N . SER A 1 119 ? 9.258 -17.746 -10.337 1.00 55.84 119 SER A N 1
ATOM 868 C CA . SER A 1 119 ? 8.357 -17.194 -11.349 1.00 55.84 119 SER A CA 1
ATOM 869 C C . SER A 1 119 ? 7.813 -15.842 -10.873 1.00 55.84 119 SER A C 1
ATOM 871 O O . SER A 1 119 ? 6.785 -15.803 -10.209 1.00 55.84 119 SER A O 1
ATOM 873 N N . ARG A 1 120 ? 8.527 -14.737 -11.138 1.00 57.34 120 ARG A N 1
ATOM 874 C CA . ARG A 1 120 ? 8.147 -13.378 -10.669 1.00 57.34 120 ARG A CA 1
ATOM 875 C C . ARG A 1 120 ? 7.825 -12.389 -11.787 1.00 57.34 120 ARG A C 1
ATOM 877 O O . ARG A 1 120 ? 7.172 -11.379 -11.544 1.00 57.34 120 ARG A O 1
ATOM 884 N N . TRP A 1 121 ? 8.316 -12.651 -12.992 1.00 64.38 121 TRP A N 1
ATOM 885 C CA . TRP A 1 121 ? 8.274 -11.701 -14.097 1.00 64.38 121 TRP A CA 1
ATOM 886 C C . TRP A 1 121 ? 7.412 -12.241 -15.229 1.00 64.38 121 TRP A C 1
ATOM 888 O O . TRP A 1 121 ? 7.602 -13.370 -15.681 1.00 64.38 121 TRP A O 1
ATOM 898 N N . ILE A 1 122 ? 6.478 -11.410 -15.686 1.00 69.56 122 ILE A N 1
ATOM 899 C CA . ILE A 1 122 ? 5.704 -11.650 -16.898 1.00 69.56 122 ILE A CA 1
ATOM 900 C C . ILE A 1 122 ? 6.414 -10.913 -18.028 1.00 69.56 122 ILE A C 1
ATOM 902 O O . ILE A 1 122 ? 6.425 -9.683 -18.058 1.00 69.56 122 ILE A O 1
ATOM 906 N N . GLU A 1 123 ? 7.022 -11.657 -18.949 1.00 68.62 123 GLU A N 1
ATOM 907 C CA . GLU A 1 123 ? 7.644 -11.086 -20.143 1.00 68.62 123 GLU A CA 1
ATOM 908 C C . GLU A 1 123 ? 6.630 -11.073 -21.287 1.00 68.62 123 GLU A C 1
ATOM 910 O O . GLU A 1 123 ? 6.317 -12.105 -21.879 1.00 68.62 123 GLU A O 1
ATOM 915 N N . ILE A 1 124 ? 6.096 -9.891 -21.592 1.00 69.50 124 ILE A N 1
ATOM 916 C CA . ILE A 1 124 ? 5.191 -9.688 -22.722 1.00 69.50 124 ILE A CA 1
ATOM 917 C C . ILE A 1 124 ? 6.027 -9.217 -23.917 1.00 69.50 124 ILE A C 1
ATOM 919 O O . ILE A 1 124 ? 6.708 -8.190 -23.812 1.00 69.50 124 ILE A O 1
ATOM 923 N N . PRO A 1 125 ? 6.001 -9.918 -25.064 1.00 67.75 125 PRO A N 1
ATOM 924 C CA . PRO A 1 125 ? 6.648 -9.429 -26.273 1.00 67.75 125 PRO A CA 1
ATOM 925 C C . PRO A 1 125 ? 5.914 -8.174 -26.769 1.00 67.75 125 PRO A C 1
ATOM 927 O O . PRO A 1 125 ? 4.745 -8.225 -27.143 1.00 67.75 125 PRO A O 1
ATOM 930 N N . ALA A 1 126 ? 6.601 -7.035 -26.753 1.00 66.50 126 ALA A N 1
ATOM 931 C CA . ALA A 1 126 ? 6.112 -5.747 -27.218 1.00 66.50 126 ALA A CA 1
ATOM 932 C C . ALA A 1 126 ? 6.843 -5.347 -28.518 1.00 66.50 126 ALA A C 1
ATOM 934 O O . ALA A 1 126 ? 8.068 -5.203 -28.511 1.00 66.50 126 ALA A O 1
ATOM 935 N N . PRO A 1 127 ? 6.126 -5.095 -29.630 1.00 57.84 127 PRO A N 1
ATOM 936 C CA . PRO A 1 127 ? 6.735 -4.868 -30.947 1.00 57.84 127 PRO A CA 1
ATOM 937 C C . PRO A 1 127 ? 7.647 -3.631 -31.039 1.00 57.84 127 PRO A C 1
ATOM 939 O O . PRO A 1 127 ? 8.457 -3.549 -31.953 1.00 57.84 127 PRO A O 1
ATOM 942 N N . VAL A 1 128 ? 7.547 -2.687 -30.094 1.00 61.44 128 VAL A N 1
ATOM 943 C CA . VAL A 1 128 ? 8.334 -1.435 -30.071 1.00 61.44 128 VAL A CA 1
ATOM 944 C C . VAL A 1 128 ? 9.453 -1.446 -29.015 1.00 61.44 128 VAL A C 1
ATOM 946 O O . VAL A 1 128 ? 10.436 -0.727 -29.155 1.00 61.44 128 VAL A O 1
ATOM 949 N N . PHE A 1 129 ? 9.338 -2.269 -27.966 1.00 56.84 129 PHE A N 1
ATOM 950 C CA . PHE A 1 129 ? 10.224 -2.231 -26.787 1.00 56.84 129 PHE A CA 1
ATOM 951 C C . PHE A 1 129 ? 10.991 -3.544 -26.542 1.00 56.84 129 PHE A C 1
ATOM 953 O O . PHE A 1 129 ? 11.726 -3.662 -25.562 1.00 56.84 129 PHE A O 1
ATOM 960 N N . GLY A 1 130 ? 10.828 -4.545 -27.413 1.00 69.12 130 GLY A N 1
ATOM 961 C CA . GLY A 1 130 ? 11.335 -5.897 -27.180 1.00 69.12 130 GLY A CA 1
ATOM 962 C C . GLY A 1 130 ? 10.482 -6.634 -26.143 1.00 69.12 130 GLY A C 1
ATOM 963 O O . GLY A 1 130 ? 9.261 -6.582 -26.190 1.00 69.12 130 GLY A O 1
ATOM 964 N N . THR A 1 131 ? 11.093 -7.338 -25.194 1.00 67.31 131 THR A N 1
ATOM 965 C CA . THR A 1 131 ? 10.376 -8.038 -24.111 1.00 67.31 131 THR A CA 1
ATOM 966 C C . THR A 1 131 ? 10.122 -7.096 -22.932 1.00 67.31 131 THR A C 1
ATOM 968 O O . THR A 1 131 ? 11.060 -6.753 -22.206 1.00 67.31 131 THR A O 1
ATOM 971 N N . LEU A 1 132 ? 8.869 -6.687 -22.719 1.00 68.88 132 LEU A N 1
ATOM 972 C CA . LEU A 1 132 ? 8.476 -5.899 -21.553 1.00 68.88 132 LEU A CA 1
ATOM 973 C C . LEU A 1 132 ? 8.300 -6.834 -20.357 1.00 68.88 132 LEU A C 1
ATOM 975 O O . LEU A 1 132 ? 7.442 -7.710 -20.372 1.00 68.88 132 LEU A O 1
ATOM 979 N N . SER A 1 133 ? 9.113 -6.636 -19.326 1.00 73.38 133 SER A N 1
ATOM 980 C CA . SER A 1 133 ? 9.062 -7.434 -18.104 1.00 73.38 133 SER A CA 1
ATOM 981 C C . SER A 1 133 ? 8.221 -6.689 -17.068 1.00 73.38 133 SER A C 1
ATOM 983 O O . SER A 1 133 ? 8.612 -5.617 -16.607 1.00 73.38 133 SER A O 1
ATOM 985 N N . ILE A 1 134 ? 7.039 -7.215 -16.744 1.00 76.75 134 ILE A N 1
ATOM 986 C CA . ILE A 1 134 ? 6.124 -6.636 -15.755 1.00 76.75 134 ILE A CA 1
ATOM 987 C C . ILE A 1 134 ? 6.108 -7.536 -14.527 1.00 76.75 134 ILE A C 1
ATOM 989 O O . ILE A 1 134 ? 5.871 -8.740 -14.631 1.00 76.75 134 ILE A O 1
ATOM 993 N N . GLN A 1 135 ? 6.317 -6.936 -13.360 1.00 83.06 135 GLN A N 1
ATOM 994 C CA . GLN A 1 135 ? 6.178 -7.608 -12.077 1.00 83.06 135 GLN A CA 1
ATOM 995 C C . GLN A 1 135 ? 4.793 -7.291 -11.487 1.00 83.06 135 GLN A C 1
ATOM 997 O O . GLN A 1 135 ? 4.517 -6.130 -11.176 1.00 83.06 135 GLN A O 1
ATOM 1002 N N . PRO A 1 136 ? 3.894 -8.276 -11.310 1.00 84.50 136 PRO A N 1
ATOM 1003 C CA . PRO A 1 136 ? 2.533 -7.996 -10.837 1.00 84.50 136 PRO A CA 1
ATOM 1004 C C . PRO A 1 136 ? 2.457 -7.382 -9.440 1.00 84.50 136 PRO A C 1
ATOM 1006 O O . PRO A 1 136 ? 1.562 -6.575 -9.177 1.00 84.50 136 PRO A O 1
ATOM 1009 N N . SER A 1 137 ? 3.429 -7.666 -8.569 1.00 86.50 137 SER A N 1
ATOM 1010 C CA . SER A 1 137 ? 3.528 -7.038 -7.247 1.00 86.50 137 SER A CA 1
ATOM 1011 C C . SER A 1 137 ? 3.678 -5.507 -7.311 1.00 86.50 137 SER A C 1
ATOM 1013 O O . SER A 1 137 ? 3.212 -4.823 -6.399 1.00 86.50 137 SER A O 1
ATOM 1015 N N . GLU A 1 138 ? 4.228 -4.940 -8.395 1.00 88.06 138 GLU A N 1
ATOM 1016 C CA . GLU A 1 138 ? 4.284 -3.485 -8.610 1.00 88.06 138 GLU A CA 1
ATOM 1017 C C . GLU A 1 138 ? 2.885 -2.882 -8.741 1.00 88.06 138 GLU A C 1
ATOM 1019 O O . GLU A 1 138 ? 2.572 -1.872 -8.114 1.00 88.06 138 GLU A O 1
ATOM 1024 N N . ILE A 1 139 ? 2.004 -3.537 -9.498 1.00 89.69 139 ILE A N 1
ATOM 1025 C CA . ILE A 1 139 ? 0.616 -3.093 -9.675 1.00 89.69 139 ILE A CA 1
ATOM 1026 C C . ILE A 1 139 ? -0.154 -3.254 -8.361 1.00 89.69 139 ILE A C 1
ATOM 1028 O O . ILE A 1 139 ? -0.942 -2.380 -7.980 1.00 89.69 139 ILE A O 1
ATOM 1032 N N . VAL A 1 140 ? 0.095 -4.349 -7.636 1.00 92.00 140 VAL A N 1
ATOM 1033 C CA . VAL A 1 140 ? -0.567 -4.624 -6.358 1.00 92.00 140 VAL A CA 1
ATOM 1034 C C . VAL A 1 140 ? -0.164 -3.618 -5.283 1.00 92.00 140 VAL A C 1
ATOM 1036 O O . VAL A 1 140 ? -1.041 -3.196 -4.534 1.00 92.00 140 VAL A O 1
ATOM 1039 N N . LYS A 1 141 ? 1.094 -3.152 -5.241 1.00 89.69 141 LYS A N 1
ATOM 1040 C CA . LYS A 1 141 ? 1.531 -2.088 -4.315 1.00 89.69 141 LYS A CA 1
ATOM 1041 C C . LYS A 1 141 ? 0.627 -0.860 -4.386 1.00 89.69 141 LYS A C 1
ATOM 1043 O O . LYS A 1 141 ? 0.119 -0.404 -3.364 1.00 89.69 141 LYS A O 1
ATOM 1048 N N . TRP A 1 142 ? 0.388 -0.351 -5.591 1.00 90.00 142 TRP A N 1
ATOM 1049 C CA . TRP A 1 142 ? -0.456 0.829 -5.794 1.00 90.00 142 TRP A CA 1
ATOM 1050 C C . TRP A 1 142 ? -1.937 0.531 -5.552 1.00 90.00 142 TRP A C 1
ATOM 1052 O O . TRP A 1 142 ? -2.630 1.277 -4.857 1.00 90.00 142 TRP A O 1
ATOM 1062 N N . SER A 1 143 ? -2.420 -0.588 -6.088 1.00 92.50 143 SER A N 1
ATOM 1063 C CA . SER A 1 143 ? -3.841 -0.935 -6.063 1.00 92.50 143 SER A CA 1
ATOM 1064 C C . SER A 1 143 ? -4.331 -1.317 -4.664 1.00 92.50 143 SER A C 1
ATOM 1066 O O . SER A 1 143 ? -5.436 -0.939 -4.280 1.00 92.50 143 SER A O 1
ATOM 1068 N N . MET A 1 144 ? -3.511 -2.018 -3.875 1.00 93.50 144 MET A N 1
ATOM 1069 C CA . MET A 1 144 ? -3.854 -2.436 -2.515 1.00 93.50 144 MET A CA 1
ATOM 1070 C C . MET A 1 144 ? -4.039 -1.230 -1.591 1.00 93.50 144 MET A C 1
ATOM 1072 O O . MET A 1 144 ? -5.020 -1.160 -0.854 1.00 93.50 144 MET A O 1
ATOM 1076 N N . LEU A 1 145 ? -3.132 -0.251 -1.655 1.00 93.31 145 LEU A N 1
ATOM 1077 C CA . LEU A 1 145 ? -3.237 0.962 -0.841 1.00 93.31 145 LEU A CA 1
ATOM 1078 C C . LEU A 1 145 ? -4.456 1.800 -1.239 1.00 93.31 145 LEU A C 1
ATOM 1080 O O . LEU A 1 145 ? -5.180 2.281 -0.366 1.00 93.31 145 LEU A O 1
ATOM 1084 N N . GLY A 1 146 ? -4.734 1.905 -2.542 1.00 92.56 146 GLY A N 1
ATOM 1085 C CA . GLY A 1 146 ? -5.959 2.528 -3.043 1.00 92.56 146 GLY A CA 1
ATOM 1086 C C . GLY A 1 146 ? -7.225 1.815 -2.555 1.00 92.56 146 GLY A C 1
ATOM 1087 O O . GLY A 1 146 ? -8.157 2.472 -2.088 1.00 92.56 146 GLY A O 1
ATOM 1088 N N . LEU A 1 147 ? -7.245 0.477 -2.592 1.00 93.94 147 LEU A N 1
ATOM 1089 C CA . LEU A 1 147 ? -8.353 -0.341 -2.093 1.00 93.94 147 LEU A CA 1
ATOM 1090 C C . LEU A 1 147 ? -8.583 -0.122 -0.594 1.00 93.94 147 LEU A C 1
ATOM 1092 O O . LEU A 1 147 ? -9.727 0.078 -0.188 1.00 93.94 147 LEU A O 1
ATOM 1096 N N . LEU A 1 148 ? -7.520 -0.128 0.218 1.00 93.12 148 LEU A N 1
ATOM 1097 C CA . LEU A 1 148 ? -7.611 0.118 1.659 1.00 93.12 148 LEU A CA 1
ATOM 1098 C C . LEU A 1 148 ? -8.134 1.517 1.959 1.00 93.12 148 LEU A C 1
ATOM 1100 O O . LEU A 1 148 ? -9.070 1.647 2.741 1.00 93.12 148 LEU A O 1
ATOM 1104 N N . ALA A 1 149 ? -7.588 2.549 1.312 1.00 92.00 149 ALA A N 1
ATOM 1105 C CA . ALA A 1 149 ? -8.039 3.923 1.504 1.00 92.00 149 ALA A CA 1
ATOM 1106 C C . ALA A 1 149 ? -9.522 4.082 1.128 1.00 92.00 149 ALA A C 1
ATOM 1108 O O . ALA A 1 149 ? -10.314 4.628 1.897 1.00 92.00 149 ALA A O 1
ATOM 1109 N N . TRP A 1 150 ? -9.929 3.530 -0.017 1.00 92.94 150 TRP A N 1
ATOM 1110 C CA . TRP A 1 150 ? -11.319 3.549 -0.469 1.00 92.94 150 TRP A CA 1
ATOM 1111 C C . TRP A 1 150 ? -12.256 2.816 0.499 1.00 92.94 150 TRP A C 1
ATOM 1113 O O . TRP A 1 150 ? -13.341 3.306 0.832 1.00 92.94 150 TRP A O 1
ATOM 1123 N N . CYS A 1 151 ? -11.837 1.640 0.969 1.00 91.19 151 CYS A N 1
ATOM 1124 C CA . CYS A 1 151 ? -12.592 0.816 1.905 1.00 91.19 151 CYS A CA 1
ATOM 1125 C C . CYS A 1 151 ? -12.706 1.480 3.275 1.00 91.19 151 CYS A C 1
ATOM 1127 O O . CYS A 1 151 ? -13.780 1.443 3.871 1.00 91.19 151 CYS A O 1
ATOM 1129 N N . ALA A 1 152 ? -11.640 2.115 3.753 1.00 90.25 152 ALA A N 1
ATOM 1130 C CA . ALA A 1 152 ? -11.619 2.799 5.034 1.00 90.25 152 ALA A CA 1
ATOM 1131 C C . ALA A 1 152 ? -12.569 4.006 5.036 1.00 90.25 152 ALA A C 1
ATOM 1133 O O . ALA A 1 152 ? -13.381 4.144 5.949 1.00 90.25 152 ALA A O 1
ATOM 1134 N N . VAL A 1 153 ? -12.574 4.806 3.962 1.00 89.62 153 VAL A N 1
ATOM 1135 C CA . VAL A 1 153 ? -13.540 5.907 3.809 1.00 89.62 153 VAL A CA 1
ATOM 1136 C C . VAL A 1 153 ? -14.971 5.379 3.646 1.00 89.62 153 VAL A C 1
ATOM 1138 O O . VAL A 1 153 ? -15.902 5.941 4.216 1.00 89.62 153 VAL A O 1
ATOM 1141 N N . SER A 1 154 ? -15.168 4.279 2.911 1.00 87.75 154 SER A N 1
ATOM 1142 C CA . SER A 1 154 ? -16.494 3.656 2.753 1.00 87.75 154 SER A CA 1
ATOM 1143 C C . SER A 1 154 ? -17.025 3.044 4.052 1.00 87.75 154 SER A C 1
ATOM 1145 O O . SER A 1 154 ? -18.237 2.990 4.251 1.00 87.75 154 SER A O 1
ATOM 1147 N N . ALA A 1 155 ? -16.139 2.562 4.925 1.00 85.06 155 ALA A N 1
ATOM 1148 C CA . ALA A 1 155 ? -16.503 2.007 6.220 1.00 85.06 155 ALA A CA 1
ATOM 1149 C C . ALA A 1 155 ? -16.935 3.101 7.210 1.00 85.06 155 ALA A C 1
ATOM 1151 O O . ALA A 1 155 ? -17.851 2.859 7.999 1.00 85.06 155 ALA A O 1
ATOM 1152 N N . GLY A 1 156 ? -16.318 4.288 7.161 1.00 83.44 156 GLY A N 1
ATOM 1153 C CA . GLY A 1 156 ? -16.623 5.395 8.072 1.00 83.44 156 GLY A CA 1
ATOM 1154 C C . GLY A 1 156 ? -16.503 4.958 9.535 1.00 83.44 156 GLY A C 1
ATOM 1155 O O . GLY A 1 156 ? -15.505 4.353 9.928 1.00 83.44 156 GLY A O 1
ATOM 1156 N N . ASP A 1 157 ? -17.558 5.165 10.328 1.00 79.38 157 ASP A N 1
ATOM 1157 C CA . ASP A 1 157 ? -17.600 4.739 11.736 1.00 79.38 157 ASP A CA 1
ATOM 1158 C C . ASP A 1 157 ? -17.467 3.223 11.922 1.00 79.38 157 ASP A C 1
ATOM 1160 O O . ASP A 1 157 ? -17.001 2.765 12.966 1.00 79.38 157 ASP A O 1
ATOM 1164 N N . ARG A 1 158 ? -17.787 2.415 10.899 1.00 80.19 158 ARG A N 1
ATOM 1165 C CA . ARG A 1 158 ? -17.617 0.958 10.966 1.00 80.19 158 ARG A CA 1
ATOM 1166 C C . ARG A 1 158 ? -16.159 0.553 11.133 1.00 80.19 158 ARG A C 1
ATOM 1168 O O . ARG A 1 158 ? -15.915 -0.519 11.669 1.00 80.19 158 ARG A O 1
ATOM 1175 N N . LEU A 1 159 ? -15.195 1.383 10.728 1.00 80.56 159 LEU A N 1
ATOM 1176 C CA . LEU A 1 159 ? -13.772 1.110 10.954 1.00 80.56 159 LEU A CA 1
ATOM 1177 C C . LEU A 1 159 ? -13.433 1.013 12.456 1.00 80.56 159 LEU A C 1
ATOM 1179 O O . LEU A 1 159 ? -12.465 0.349 12.825 1.00 80.56 159 LEU A O 1
ATOM 1183 N N . ARG A 1 160 ? -14.255 1.618 13.327 1.00 73.38 160 ARG A N 1
ATOM 1184 C CA . ARG A 1 160 ? -14.129 1.506 14.787 1.00 73.38 160 ARG A CA 1
ATOM 1185 C C . ARG A 1 160 ? -14.584 0.146 15.313 1.00 73.38 160 ARG A C 1
ATOM 1187 O O . ARG A 1 160 ? -14.066 -0.283 16.333 1.00 73.38 160 ARG A O 1
ATOM 1194 N N . LEU A 1 161 ? -15.473 -0.549 14.601 1.00 81.00 161 LEU A N 1
ATOM 1195 C CA . LEU A 1 161 ? -15.869 -1.912 14.942 1.00 81.00 161 LEU A CA 1
ATOM 1196 C C . LEU A 1 161 ? -14.750 -2.871 14.547 1.00 81.00 161 LEU A C 1
ATOM 1198 O O . LEU A 1 161 ? -14.470 -3.074 13.361 1.00 81.00 161 LEU A O 1
ATOM 1202 N N . PHE A 1 162 ? -14.154 -3.514 15.543 1.00 79.75 162 PHE A N 1
ATOM 1203 C CA . PHE A 1 162 ? -13.015 -4.404 15.353 1.00 79.75 162 PHE A CA 1
ATOM 1204 C C . PHE A 1 162 ? -13.310 -5.529 14.342 1.00 79.75 162 PHE A C 1
ATOM 1206 O O . PHE A 1 162 ? -12.665 -5.623 13.298 1.00 79.75 162 PHE A O 1
ATOM 1213 N N . TRP A 1 163 ? -14.352 -6.330 14.593 1.00 80.88 163 TRP A N 1
ATOM 1214 C CA . TRP A 1 163 ? -14.691 -7.492 13.760 1.00 80.88 163 TRP A CA 1
ATOM 1215 C C . TRP A 1 163 ? -15.334 -7.145 12.416 1.00 80.88 163 TRP A C 1
ATOM 1217 O O . TRP A 1 163 ? -15.176 -7.884 11.447 1.00 80.88 163 TRP A O 1
ATOM 1227 N N . ARG A 1 164 ? -16.098 -6.048 12.342 1.00 82.62 164 ARG A N 1
ATOM 1228 C CA . ARG A 1 164 ? -16.878 -5.698 11.140 1.00 82.62 164 ARG A CA 1
ATOM 1229 C C . ARG A 1 164 ? -16.165 -4.710 10.220 1.00 82.62 164 ARG A C 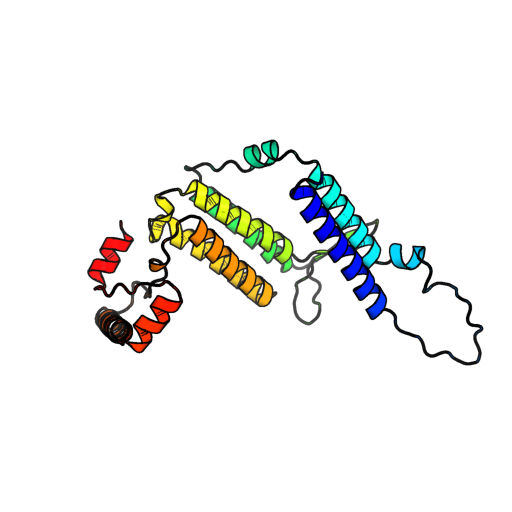1
ATOM 1231 O O . ARG A 1 164 ? -16.500 -4.678 9.037 1.00 82.62 164 ARG A O 1
ATOM 1238 N N . GLY A 1 165 ? -15.227 -3.924 10.740 1.00 84.31 165 GLY A N 1
ATOM 1239 C CA . GLY A 1 165 ? -14.453 -2.943 9.984 1.00 84.31 165 GLY A CA 1
ATOM 1240 C C . GLY A 1 165 ? -13.006 -3.371 9.790 1.00 84.31 165 GLY A C 1
ATOM 1241 O O . GLY A 1 165 ? -12.599 -3.648 8.664 1.00 84.31 165 GLY A O 1
ATOM 1242 N N . LEU A 1 166 ? -12.240 -3.438 10.882 1.00 86.81 166 LEU A N 1
ATOM 1243 C CA . LEU A 1 166 ? -10.784 -3.594 10.825 1.00 86.81 166 LEU A CA 1
ATOM 1244 C C . LEU A 1 166 ? -10.341 -4.994 10.377 1.00 86.81 166 LEU A C 1
ATOM 1246 O O . LEU A 1 166 ? -9.544 -5.117 9.447 1.00 86.81 166 LEU A O 1
ATOM 1250 N N . VAL A 1 167 ? -10.864 -6.047 11.012 1.00 89.00 167 VAL A N 1
ATOM 1251 C CA . VAL A 1 167 ? -10.446 -7.437 10.756 1.00 89.00 167 VAL A CA 1
ATOM 1252 C C . VAL A 1 167 ? -10.583 -7.839 9.278 1.00 89.00 167 VAL A C 1
ATOM 1254 O O . VAL A 1 167 ? -9.613 -8.362 8.737 1.00 89.00 167 VAL A O 1
ATOM 1257 N N . PRO A 1 168 ? -11.697 -7.561 8.569 1.00 91.00 168 PRO A N 1
ATOM 1258 C CA . PRO A 1 168 ? -11.808 -7.872 7.144 1.00 91.00 168 PRO A CA 1
ATOM 1259 C C . PRO A 1 168 ? -10.710 -7.223 6.289 1.00 91.00 168 PRO A C 1
ATOM 1261 O O . PRO A 1 168 ? -10.170 -7.870 5.394 1.00 91.00 168 PRO A O 1
ATOM 1264 N N . MET A 1 169 ? -10.347 -5.966 6.571 1.00 91.69 169 MET A N 1
ATOM 1265 C CA . MET A 1 169 ? -9.288 -5.265 5.835 1.00 91.69 169 MET A CA 1
ATOM 1266 C C . MET A 1 169 ? -7.905 -5.846 6.150 1.00 91.69 169 MET A C 1
ATOM 1268 O O . MET A 1 169 ? -7.094 -6.011 5.240 1.00 91.69 169 MET A O 1
ATOM 1272 N N . LEU A 1 170 ? -7.654 -6.214 7.413 1.00 91.88 170 LEU A N 1
ATOM 1273 C CA . LEU A 1 170 ? -6.416 -6.880 7.827 1.00 91.88 170 LEU A CA 1
ATOM 1274 C C . LEU A 1 170 ? -6.279 -8.282 7.231 1.00 91.88 170 LEU A C 1
ATOM 1276 O O . LEU A 1 170 ? -5.177 -8.663 6.852 1.00 91.88 170 LEU A O 1
ATOM 1280 N N . ILE A 1 171 ? -7.375 -9.034 7.104 1.00 93.38 171 ILE A N 1
ATOM 1281 C CA . ILE A 1 171 ? -7.367 -10.347 6.448 1.00 93.38 171 ILE A CA 1
ATOM 1282 C C . ILE A 1 171 ? -6.975 -10.192 4.980 1.00 93.38 171 ILE A C 1
ATOM 1284 O O . ILE A 1 171 ? -6.077 -10.890 4.523 1.00 93.38 171 ILE A O 1
ATOM 1288 N N . VAL A 1 172 ? -7.597 -9.264 4.245 1.00 94.62 172 VAL A N 1
ATOM 1289 C CA . VAL A 1 172 ? -7.245 -9.036 2.834 1.00 94.62 172 VAL A CA 1
ATOM 1290 C C . VAL A 1 172 ? -5.793 -8.581 2.697 1.00 94.62 172 VAL A C 1
ATOM 1292 O O . VAL A 1 172 ? -5.069 -9.124 1.867 1.00 94.62 172 VAL A O 1
ATOM 1295 N N . LEU A 1 173 ? -5.344 -7.646 3.539 1.00 94.75 173 LEU A N 1
ATOM 1296 C CA . LEU A 1 173 ? -3.950 -7.199 3.561 1.00 94.75 173 LEU A CA 1
ATOM 1297 C C . LEU A 1 173 ? -2.988 -8.357 3.843 1.00 94.75 173 LEU A C 1
ATOM 1299 O O . LEU A 1 173 ? -2.032 -8.547 3.100 1.00 94.75 173 LEU A O 1
ATOM 1303 N N . GLY A 1 174 ? -3.269 -9.166 4.864 1.00 94.00 174 GLY A N 1
ATOM 1304 C CA . GLY A 1 174 ? -2.459 -10.324 5.230 1.00 94.00 174 GLY A CA 1
ATOM 1305 C C . GLY A 1 174 ? -2.410 -11.384 4.132 1.00 94.00 174 GLY A C 1
ATOM 1306 O O . GLY A 1 174 ? -1.332 -11.886 3.831 1.00 94.00 174 GLY A O 1
ATOM 1307 N N . LEU A 1 175 ? -3.541 -11.688 3.488 1.00 94.62 175 LEU A N 1
ATOM 1308 C CA . LEU A 1 175 ? -3.606 -12.644 2.379 1.00 94.62 175 LEU A CA 1
ATOM 1309 C C . LEU A 1 175 ? -2.786 -12.171 1.177 1.00 94.62 175 LEU A C 1
ATOM 1311 O O . LEU A 1 175 ? -1.980 -12.933 0.649 1.00 94.62 175 LEU A O 1
ATOM 1315 N N . VAL A 1 176 ? -2.953 -10.910 0.771 1.00 93.62 176 VAL A N 1
ATOM 1316 C CA . VAL A 1 176 ? -2.186 -10.326 -0.336 1.00 93.62 176 VAL A CA 1
ATOM 1317 C C . VAL A 1 176 ? -0.692 -10.319 -0.001 1.00 93.62 176 VAL A C 1
ATOM 1319 O O . VAL A 1 176 ? 0.110 -10.801 -0.799 1.00 93.62 176 VAL A O 1
ATOM 1322 N N . CYS A 1 177 ? -0.307 -9.868 1.198 1.00 93.62 177 CYS A N 1
ATOM 1323 C CA . CYS A 1 177 ? 1.089 -9.888 1.636 1.00 93.62 177 CYS A CA 1
ATOM 1324 C C . CYS A 1 177 ? 1.664 -11.310 1.709 1.00 93.62 177 CYS A C 1
ATOM 1326 O O . CYS A 1 177 ? 2.820 -11.502 1.351 1.00 93.62 177 CYS A O 1
ATOM 1328 N N . ALA A 1 178 ? 0.886 -12.313 2.124 1.00 92.19 178 ALA A N 1
ATOM 1329 C CA . ALA A 1 178 ? 1.345 -13.699 2.205 1.00 92.19 178 ALA A CA 1
ATOM 1330 C C . ALA A 1 178 ? 1.638 -14.305 0.824 1.00 92.19 178 ALA A C 1
ATOM 1332 O O . ALA A 1 178 ? 2.607 -15.051 0.679 1.00 92.19 178 ALA A O 1
ATOM 1333 N N . VAL A 1 179 ? 0.834 -13.975 -0.194 1.00 90.56 179 VAL A N 1
ATOM 1334 C CA . VAL A 1 179 ? 1.107 -14.389 -1.580 1.00 90.56 179 VAL A CA 1
ATOM 1335 C C . VAL A 1 179 ? 2.357 -13.686 -2.098 1.00 90.56 179 VAL A C 1
ATOM 1337 O O . VAL A 1 179 ? 3.273 -14.351 -2.574 1.00 90.56 179 VAL A O 1
ATOM 1340 N N . ILE A 1 180 ? 2.442 -12.365 -1.909 1.00 89.75 180 ILE A N 1
ATOM 1341 C CA . ILE A 1 180 ? 3.608 -11.578 -2.323 1.00 89.75 180 ILE A CA 1
ATOM 1342 C C . ILE A 1 180 ? 4.872 -12.064 -1.624 1.00 89.75 180 ILE A C 1
ATOM 1344 O O . ILE A 1 180 ? 5.913 -12.098 -2.253 1.00 89.75 180 ILE A O 1
ATOM 1348 N N . MET A 1 181 ? 4.817 -12.495 -0.364 1.00 89.38 181 MET A N 1
ATOM 1349 C CA . MET A 1 181 ? 5.995 -12.946 0.382 1.00 89.38 181 MET A CA 1
ATOM 1350 C C . MET A 1 181 ? 6.721 -14.124 -0.286 1.00 89.38 181 MET A C 1
ATOM 1352 O O . MET A 1 181 ? 7.935 -14.251 -0.130 1.00 89.38 181 MET A O 1
ATOM 1356 N N . LYS A 1 182 ? 6.014 -14.962 -1.059 1.00 83.81 182 LYS A N 1
ATOM 1357 C CA . LYS A 1 182 ? 6.645 -16.022 -1.866 1.00 83.81 182 LYS A CA 1
ATOM 1358 C C . LYS A 1 182 ? 7.500 -15.455 -3.007 1.00 83.81 182 LYS A C 1
ATOM 1360 O O . LYS A 1 182 ? 8.496 -16.060 -3.399 1.00 83.81 182 LYS A O 1
ATOM 1365 N N . GLU A 1 183 ? 7.120 -14.292 -3.522 1.00 78.81 183 GLU A N 1
ATOM 1366 C CA . GLU A 1 183 ? 7.758 -13.605 -4.645 1.00 78.81 183 GLU A CA 1
ATOM 1367 C C . GLU A 1 183 ? 8.731 -12.516 -4.194 1.00 78.81 183 GLU A C 1
ATOM 1369 O O . GLU A 1 183 ? 9.732 -12.281 -4.843 1.00 78.81 183 GLU A O 1
ATOM 1374 N N . ASP A 1 184 ? 8.469 -11.800 -3.112 1.00 84.75 184 ASP A N 1
ATOM 1375 C CA . ASP A 1 184 ? 9.316 -10.720 -2.628 1.00 84.75 184 ASP A CA 1
ATOM 1376 C C . ASP A 1 184 ? 8.934 -10.340 -1.194 1.00 84.75 184 ASP A C 1
ATOM 1378 O O . ASP A 1 184 ? 7.912 -9.695 -0.933 1.00 84.75 184 ASP A O 1
ATOM 1382 N N . LEU A 1 185 ? 9.802 -10.704 -0.251 1.00 89.06 185 LEU A N 1
ATOM 1383 C CA . LEU A 1 185 ? 9.641 -10.342 1.152 1.00 89.06 185 LEU A CA 1
ATOM 1384 C C . LEU A 1 185 ? 9.651 -8.819 1.354 1.00 89.06 185 LEU A C 1
ATOM 1386 O O . LEU A 1 185 ? 8.868 -8.308 2.152 1.00 89.06 185 LEU A O 1
ATOM 1390 N N . GLY A 1 186 ? 10.503 -8.087 0.630 1.00 89.38 186 GLY A N 1
ATOM 1391 C CA . GLY A 1 186 ? 10.632 -6.638 0.776 1.00 89.38 186 GLY A CA 1
ATOM 1392 C C . GLY A 1 186 ? 9.340 -5.921 0.396 1.00 89.38 186 GLY A C 1
ATOM 1393 O O . GLY A 1 186 ? 8.842 -5.084 1.151 1.00 89.38 186 GLY A O 1
ATOM 1394 N N . THR A 1 187 ? 8.741 -6.318 -0.729 1.00 90.12 187 THR A N 1
ATOM 1395 C CA . THR A 1 187 ? 7.453 -5.772 -1.172 1.00 90.12 187 THR A CA 1
ATOM 1396 C C . THR A 1 187 ? 6.312 -6.138 -0.213 1.00 90.12 187 THR A C 1
ATOM 1398 O O . THR A 1 187 ? 5.492 -5.275 0.107 1.00 90.12 187 THR A O 1
ATOM 1401 N N . ALA A 1 188 ? 6.274 -7.368 0.313 1.00 92.50 188 ALA A N 1
ATOM 1402 C CA . ALA A 1 188 ? 5.262 -7.778 1.292 1.00 92.50 188 ALA A CA 1
ATOM 1403 C C . ALA A 1 188 ? 5.336 -6.960 2.594 1.00 92.50 188 ALA A C 1
ATOM 1405 O O . ALA A 1 188 ? 4.308 -6.493 3.094 1.00 92.50 188 ALA A O 1
ATOM 1406 N N . VAL A 1 189 ? 6.548 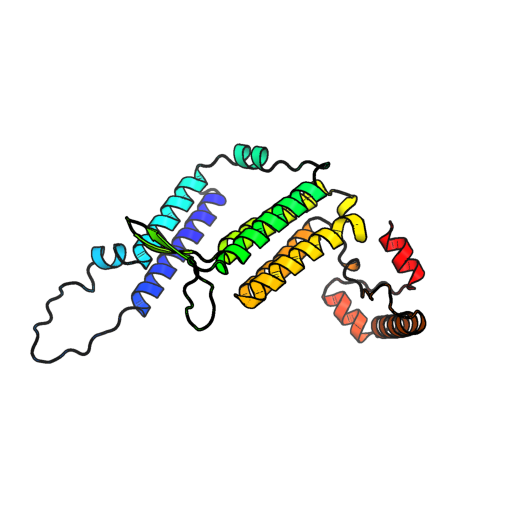-6.748 3.122 1.00 94.31 189 VAL A N 1
ATOM 1407 C CA . VAL A 1 189 ? 6.777 -5.946 4.335 1.00 94.31 189 VAL A CA 1
ATOM 1408 C C . VAL A 1 189 ? 6.401 -4.484 4.100 1.00 94.31 189 VAL A C 1
ATOM 1410 O O . VAL A 1 189 ? 5.714 -3.896 4.935 1.00 94.31 189 VAL A O 1
ATOM 1413 N N . LEU A 1 190 ? 6.782 -3.910 2.955 1.00 94.19 190 LEU A N 1
ATOM 1414 C CA . LEU A 1 190 ? 6.440 -2.534 2.595 1.00 94.19 190 LEU A CA 1
ATOM 1415 C C . LEU A 1 190 ? 4.920 -2.324 2.531 1.00 94.19 190 LEU A C 1
ATOM 1417 O O . LEU A 1 190 ? 4.401 -1.415 3.178 1.00 94.19 190 LEU A O 1
ATOM 1421 N N . ILE A 1 191 ? 4.197 -3.168 1.784 1.00 94.00 191 ILE A N 1
ATOM 1422 C CA . ILE A 1 191 ? 2.733 -3.068 1.659 1.00 94.00 191 ILE A CA 1
ATOM 1423 C C . ILE A 1 191 ? 2.065 -3.281 3.016 1.00 94.00 191 ILE A C 1
ATOM 1425 O O . ILE A 1 191 ? 1.143 -2.543 3.356 1.00 94.00 191 ILE A O 1
ATOM 1429 N N . GLY A 1 192 ? 2.535 -4.253 3.801 1.00 94.06 192 GLY A N 1
ATOM 1430 C CA . GLY A 1 192 ? 2.016 -4.521 5.140 1.00 94.06 192 GLY A CA 1
ATOM 1431 C C . GLY A 1 192 ? 2.148 -3.304 6.055 1.00 94.06 192 GLY A C 1
ATOM 1432 O O . GLY A 1 192 ? 1.159 -2.849 6.628 1.00 94.06 192 GLY A O 1
ATOM 1433 N N . ALA A 1 193 ? 3.349 -2.730 6.138 1.00 93.25 193 ALA A N 1
ATOM 1434 C CA . ALA A 1 193 ? 3.624 -1.570 6.978 1.00 93.25 193 ALA A CA 1
ATOM 1435 C C . ALA A 1 193 ? 2.824 -0.336 6.537 1.00 93.25 193 ALA A C 1
ATOM 1437 O O . ALA A 1 193 ? 2.135 0.283 7.349 1.00 93.25 193 ALA A O 1
ATOM 1438 N N . VAL A 1 194 ? 2.855 0.002 5.243 1.00 94.50 194 VAL A N 1
ATOM 1439 C CA . VAL A 1 194 ? 2.132 1.169 4.716 1.00 94.50 194 VAL A CA 1
ATOM 1440 C C . VAL A 1 194 ? 0.618 0.966 4.809 1.00 94.50 194 VAL A C 1
ATOM 1442 O O . VAL A 1 194 ? -0.101 1.896 5.165 1.00 94.50 194 VAL A O 1
ATOM 1445 N N . GLY A 1 195 ? 0.121 -0.247 4.565 1.00 93.44 195 GLY A N 1
ATOM 1446 C CA . GLY A 1 195 ? -1.292 -0.589 4.709 1.00 93.44 195 GLY A CA 1
ATOM 1447 C C . GLY A 1 195 ? -1.796 -0.386 6.138 1.00 93.44 195 GLY A C 1
ATOM 1448 O O . GLY A 1 195 ? -2.854 0.210 6.334 1.00 93.44 195 GLY A O 1
ATOM 1449 N N . VAL A 1 196 ? -1.014 -0.793 7.143 1.00 89.94 196 VAL A N 1
ATOM 1450 C CA . VAL A 1 196 ? -1.331 -0.519 8.554 1.00 89.94 196 VAL A CA 1
ATOM 1451 C C . VAL A 1 196 ? -1.348 0.984 8.829 1.00 89.94 196 VAL A C 1
ATOM 1453 O O . VAL A 1 196 ? -2.297 1.468 9.441 1.00 89.94 196 VAL A O 1
ATOM 1456 N N . ILE A 1 197 ? -0.366 1.741 8.330 1.00 91.06 197 ILE A N 1
ATOM 1457 C CA . ILE A 1 197 ? -0.334 3.206 8.484 1.00 91.06 197 ILE A CA 1
ATOM 1458 C C . ILE A 1 197 ? -1.588 3.853 7.880 1.00 91.06 197 ILE A C 1
ATOM 1460 O O . ILE A 1 197 ? -2.187 4.715 8.518 1.00 91.06 197 ILE A O 1
ATOM 1464 N N . VAL A 1 198 ? -2.030 3.420 6.694 1.00 92.12 198 VAL A N 1
ATOM 1465 C CA . VAL A 1 198 ? -3.260 3.920 6.054 1.00 92.12 198 VAL A CA 1
ATOM 1466 C C . VAL A 1 198 ? -4.491 3.641 6.918 1.00 92.12 198 VAL A C 1
ATOM 1468 O O . VAL A 1 198 ? -5.327 4.526 7.092 1.00 92.12 198 VAL A O 1
ATOM 1471 N N . LEU A 1 199 ? -4.601 2.442 7.496 1.00 89.56 199 LEU A N 1
ATOM 1472 C CA . LEU A 1 199 ? -5.719 2.092 8.377 1.00 89.56 199 LEU A CA 1
ATOM 1473 C C . LEU A 1 199 ? -5.715 2.920 9.668 1.00 89.56 199 LEU A C 1
ATOM 1475 O O . LEU A 1 199 ? -6.768 3.406 10.084 1.00 89.56 199 LEU A O 1
ATOM 1479 N N . LEU A 1 200 ? -4.543 3.124 10.275 1.00 87.00 200 LEU A N 1
ATOM 1480 C CA . LEU A 1 200 ? -4.387 3.983 11.452 1.00 87.00 200 LEU A CA 1
ATOM 1481 C C . LEU A 1 200 ? -4.748 5.439 11.131 1.00 87.00 200 LEU A C 1
ATOM 1483 O O . LEU A 1 200 ? -5.522 6.053 11.862 1.00 87.00 200 LEU A O 1
ATOM 1487 N N . ALA A 1 201 ? -4.264 5.967 10.004 1.00 87.44 201 ALA A N 1
ATOM 1488 C CA . ALA A 1 201 ? -4.584 7.314 9.534 1.00 87.44 201 ALA A CA 1
ATOM 1489 C C . ALA A 1 201 ? -6.083 7.497 9.241 1.00 87.44 201 ALA A C 1
ATOM 1491 O O . ALA A 1 201 ? -6.624 8.580 9.447 1.00 87.44 201 ALA A O 1
ATOM 1492 N N . ALA A 1 202 ? -6.772 6.436 8.812 1.00 86.31 202 ALA A N 1
ATOM 1493 C CA . ALA A 1 202 ? -8.215 6.450 8.598 1.00 86.31 202 ALA A CA 1
ATOM 1494 C C . ALA A 1 202 ? -9.045 6.383 9.897 1.00 86.31 202 ALA A C 1
ATOM 1496 O O . ALA A 1 202 ? -10.270 6.485 9.843 1.00 86.31 202 ALA A O 1
ATOM 1497 N N . GLY A 1 203 ? -8.406 6.231 11.062 1.00 79.88 203 GLY A N 1
ATOM 1498 C CA . GLY A 1 203 ? -9.071 6.211 12.366 1.00 79.88 203 GLY A CA 1
ATOM 1499 C C . GLY A 1 203 ? -9.236 4.819 12.977 1.00 79.88 203 GLY A C 1
ATOM 1500 O O . GLY A 1 203 ? -10.004 4.664 13.931 1.00 79.88 203 GLY A O 1
ATOM 1501 N N . ALA A 1 204 ? -8.525 3.802 12.475 1.00 80.06 204 ALA A N 1
ATOM 1502 C CA . ALA A 1 204 ? -8.392 2.548 13.207 1.00 80.06 204 ALA A CA 1
ATOM 1503 C C . ALA A 1 204 ? -7.650 2.816 14.527 1.00 80.06 204 ALA A C 1
ATOM 1505 O O . ALA A 1 204 ? -6.543 3.352 14.543 1.00 80.06 204 ALA A O 1
ATOM 1506 N N . LYS A 1 205 ? -8.265 2.457 15.657 1.00 69.19 205 LYS A N 1
ATOM 1507 C CA . LYS A 1 205 ? -7.652 2.647 16.977 1.00 69.19 205 LYS A CA 1
ATOM 1508 C C . LYS A 1 205 ? -6.427 1.730 17.104 1.00 69.19 205 LYS A C 1
ATOM 1510 O O . LYS A 1 205 ? -6.559 0.523 16.923 1.00 69.19 205 LYS A O 1
ATOM 1515 N N . VAL A 1 206 ? -5.269 2.281 17.481 1.00 60.69 206 VAL A N 1
ATOM 1516 C CA . VAL A 1 206 ? -4.005 1.532 17.689 1.00 60.69 206 VAL A CA 1
ATOM 1517 C C . VAL A 1 206 ? -4.189 0.363 18.677 1.00 60.69 206 VAL A C 1
ATOM 1519 O O . VAL A 1 206 ? -3.609 -0.700 18.490 1.00 60.69 206 VAL A O 1
ATOM 1522 N N . TRP A 1 207 ? -5.084 0.508 19.663 1.00 58.25 207 TRP A N 1
ATOM 1523 C CA . TRP A 1 207 ? -5.432 -0.524 20.656 1.00 58.25 207 TRP A CA 1
ATOM 1524 C C . TRP A 1 207 ? -6.180 -1.741 20.108 1.00 58.25 207 TRP A C 1
ATOM 1526 O O . TRP A 1 207 ? -6.205 -2.782 20.757 1.00 58.25 207 TRP A O 1
ATOM 1536 N N . HIS A 1 208 ? -6.773 -1.650 18.915 1.00 57.38 208 HIS A N 1
ATOM 1537 C CA . HIS A 1 208 ? -7.338 -2.823 18.243 1.00 57.38 208 HIS A CA 1
ATOM 1538 C C . HIS A 1 208 ? -6.262 -3.821 17.806 1.00 57.38 208 HIS A C 1
ATOM 1540 O O . HIS A 1 208 ? -6.566 -4.980 17.541 1.00 57.38 208 HIS A O 1
ATOM 1546 N N . ILE A 1 209 ? -4.999 -3.396 17.788 1.00 56.09 209 ILE A N 1
ATOM 1547 C CA . ILE A 1 209 ? -3.827 -4.261 17.659 1.00 56.09 209 ILE A CA 1
ATOM 1548 C C . ILE A 1 209 ? -3.449 -4.783 19.063 1.00 56.09 209 ILE A C 1
ATOM 1550 O O . ILE A 1 209 ? -2.307 -4.700 19.504 1.00 56.09 209 ILE A O 1
ATOM 1554 N N . GLY A 1 210 ? -4.444 -5.252 19.820 1.00 62.75 210 GLY A N 1
ATOM 1555 C CA . GLY A 1 210 ? -4.240 -5.976 21.071 1.00 62.75 210 GLY A CA 1
ATOM 1556 C C . GLY A 1 210 ? -3.793 -7.415 20.803 1.00 62.75 210 GLY A C 1
ATOM 1557 O O . GLY A 1 210 ? -3.771 -7.883 19.663 1.00 62.75 210 GLY A O 1
ATOM 1558 N N . VAL A 1 211 ? -3.449 -8.150 21.860 1.00 64.75 211 VAL A N 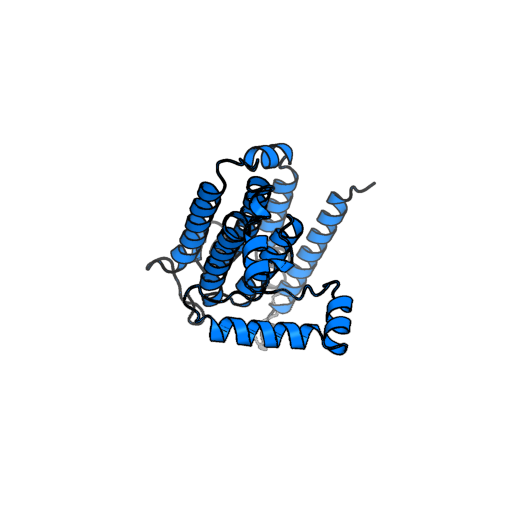1
ATOM 1559 C CA . VAL A 1 211 ? -3.132 -9.579 21.736 1.00 64.75 211 VAL A CA 1
ATOM 1560 C C . VAL A 1 211 ? -4.432 -10.353 21.534 1.00 64.75 211 VAL A C 1
ATOM 1562 O O . VAL A 1 211 ? -5.276 -10.418 22.425 1.00 64.75 211 VAL A O 1
ATOM 1565 N N . LEU A 1 212 ? -4.592 -10.942 20.352 1.00 70.19 212 LEU A N 1
ATOM 1566 C CA . LEU A 1 212 ? -5.736 -11.779 20.006 1.00 70.19 212 LEU A CA 1
ATOM 1567 C C . LEU A 1 212 ? -5.333 -13.247 20.102 1.00 70.19 212 LEU A C 1
ATOM 1569 O O . LEU A 1 212 ? -4.271 -13.640 19.622 1.00 70.19 212 LEU A O 1
ATOM 1573 N N . ALA A 1 213 ? -6.206 -14.060 20.688 1.00 71.81 213 ALA A N 1
ATOM 1574 C CA . ALA A 1 213 ? -6.067 -15.510 20.718 1.00 71.81 213 ALA A CA 1
ATOM 1575 C C . ALA A 1 213 ? -7.189 -16.156 19.883 1.00 71.81 213 ALA A C 1
ATOM 1577 O O . ALA A 1 213 ? -8.294 -15.605 19.827 1.00 71.81 213 ALA A O 1
ATOM 1578 N N . PRO A 1 214 ? -6.953 -17.313 19.235 1.00 74.50 214 PRO A N 1
ATOM 1579 C CA . PRO A 1 214 ? -8.005 -18.060 18.547 1.00 74.50 214 PRO A CA 1
ATOM 1580 C C . PRO A 1 214 ? -9.210 -18.332 19.457 1.00 74.50 214 PRO A C 1
ATOM 1582 O O . PRO A 1 214 ? -9.034 -18.610 20.643 1.00 74.50 214 PRO A O 1
ATOM 1585 N N . ALA A 1 215 ? -10.427 -18.340 18.902 1.00 73.62 215 ALA A N 1
ATOM 1586 C CA . ALA A 1 215 ? -11.659 -18.565 19.674 1.00 73.62 215 ALA A CA 1
ATOM 1587 C C . ALA A 1 215 ? -11.679 -19.911 20.433 1.00 73.62 215 ALA A C 1
ATOM 1589 O O . ALA A 1 215 ? -12.358 -20.039 21.446 1.00 73.62 215 ALA A O 1
ATOM 1590 N N . ALA A 1 216 ? -10.908 -20.898 19.965 1.00 79.56 216 ALA A N 1
ATOM 1591 C CA . ALA A 1 216 ? -10.767 -22.213 20.589 1.00 79.56 216 ALA A CA 1
ATOM 1592 C C . ALA A 1 216 ? -9.730 -22.265 21.733 1.00 79.56 216 ALA A C 1
ATOM 1594 O O . ALA A 1 216 ? -9.497 -23.331 22.299 1.00 79.56 216 ALA A O 1
ATOM 1595 N N . THR A 1 217 ? -9.077 -21.149 22.074 1.00 83.81 217 THR A N 1
ATOM 1596 C CA . THR A 1 217 ? -8.058 -21.125 23.134 1.00 83.81 217 THR A CA 1
ATOM 1597 C C . THR A 1 217 ? -8.719 -21.370 24.498 1.00 83.81 217 THR A C 1
ATOM 1599 O O . THR A 1 217 ? -9.656 -20.647 24.847 1.00 83.81 217 THR A O 1
ATOM 1602 N N . PRO A 1 218 ? -8.259 -22.350 25.303 1.00 88.19 218 PRO A N 1
ATOM 1603 C CA . PRO A 1 218 ? -8.843 -22.615 26.614 1.00 88.19 218 PRO A CA 1
ATOM 1604 C C . PRO A 1 218 ? -8.780 -21.385 27.525 1.00 88.19 218 PRO A C 1
ATOM 1606 O O . PRO A 1 218 ? -7.729 -20.751 27.638 1.00 88.19 218 PRO A O 1
ATOM 1609 N N . LYS A 1 219 ? -9.877 -21.096 28.240 1.00 85.00 219 LYS A N 1
ATOM 1610 C CA . LYS A 1 219 ? -9.971 -19.960 29.181 1.00 85.00 219 LYS A CA 1
ATOM 1611 C C . LYS A 1 219 ? -8.770 -19.849 30.138 1.00 85.00 219 LYS A C 1
ATOM 1613 O O . LYS A 1 219 ? -8.200 -18.767 30.202 1.00 85.00 219 LYS A O 1
ATOM 1618 N N . PRO A 1 220 ? -8.265 -20.941 30.754 1.00 89.00 220 PRO A N 1
ATOM 1619 C CA . PRO A 1 220 ? -7.115 -20.843 31.657 1.00 89.00 220 PRO A CA 1
ATOM 1620 C C . PRO A 1 220 ? -5.834 -20.320 30.989 1.00 89.00 220 PRO A C 1
ATOM 1622 O O . PRO A 1 220 ? -4.994 -19.713 31.650 1.00 89.00 220 PRO A O 1
ATOM 1625 N N . VAL A 1 221 ? -5.657 -20.566 29.686 1.00 86.56 221 VAL A N 1
ATOM 1626 C CA . VAL A 1 221 ? -4.504 -20.071 28.918 1.00 86.56 221 VAL A CA 1
ATOM 1627 C C . VAL A 1 221 ? -4.663 -18.580 28.638 1.00 86.56 221 VAL A C 1
ATOM 1629 O O . VAL A 1 221 ? -3.708 -17.826 28.811 1.00 86.56 221 VAL A O 1
ATOM 1632 N N . VAL A 1 222 ? -5.873 -18.151 28.270 1.00 86.12 222 VAL A N 1
ATOM 1633 C CA . VAL A 1 222 ? -6.203 -16.734 28.056 1.00 86.12 222 VAL A CA 1
ATOM 1634 C C . VAL A 1 222 ? -6.022 -15.939 29.349 1.00 86.12 222 VAL A C 1
ATOM 1636 O O . VAL A 1 222 ? -5.400 -14.880 29.326 1.00 86.12 222 VAL A O 1
ATOM 1639 N N . ASP A 1 223 ? -6.477 -16.477 30.480 1.00 87.12 223 ASP A N 1
ATOM 1640 C CA . ASP A 1 223 ? -6.371 -15.823 31.786 1.00 87.12 223 ASP A CA 1
ATOM 1641 C C . ASP A 1 223 ? -4.908 -15.690 32.232 1.00 87.12 223 ASP A C 1
ATOM 1643 O O . ASP A 1 223 ? -4.476 -14.619 32.662 1.00 87.12 223 ASP A O 1
ATOM 1647 N N . ARG A 1 224 ? -4.101 -16.749 32.059 1.00 87.44 224 ARG A N 1
ATOM 1648 C CA . ARG A 1 224 ? -2.653 -16.702 32.331 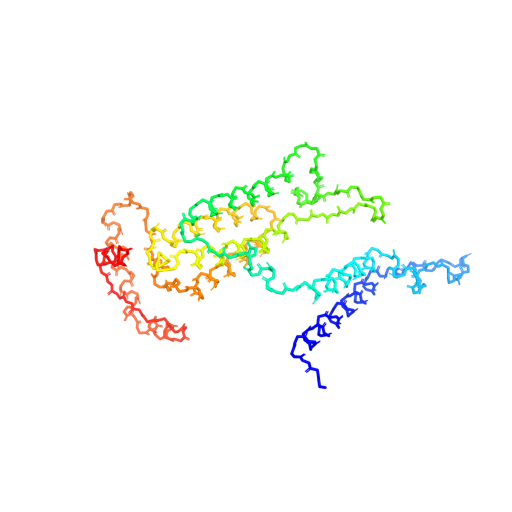1.00 87.44 224 ARG A CA 1
ATOM 1649 C C . ARG A 1 224 ? -1.938 -15.684 31.448 1.00 87.44 224 ARG A C 1
ATOM 1651 O O . ARG A 1 224 ? -1.083 -14.949 31.940 1.00 87.44 224 ARG A O 1
ATOM 1658 N N . LEU A 1 225 ? -2.281 -15.638 30.163 1.00 86.56 225 LEU A N 1
ATOM 1659 C CA . LEU A 1 225 ? -1.690 -14.701 29.213 1.00 86.56 225 LEU A CA 1
ATOM 1660 C C . LEU A 1 225 ? -2.062 -13.254 29.561 1.00 86.56 225 LEU A C 1
ATOM 1662 O O . LEU A 1 225 ? -1.182 -12.399 29.617 1.00 86.56 225 LEU A O 1
ATOM 1666 N N . ASN A 1 226 ? -3.336 -12.990 29.860 1.00 87.12 226 ASN A N 1
ATOM 1667 C CA . ASN A 1 226 ? -3.808 -11.673 30.279 1.00 87.12 226 ASN A CA 1
ATOM 1668 C C . ASN A 1 226 ? -3.110 -11.212 31.570 1.00 87.12 2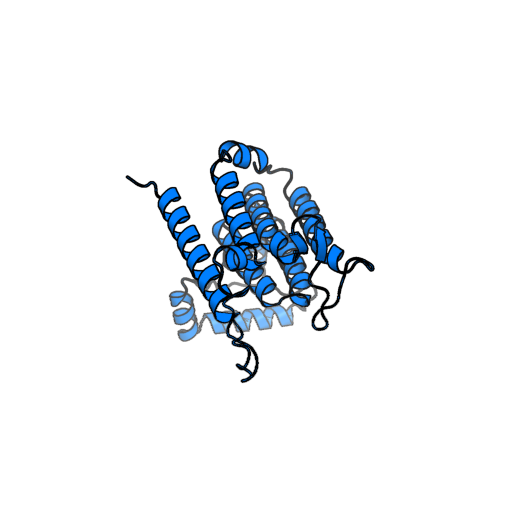26 ASN A C 1
ATOM 1670 O O . ASN A 1 226 ? -2.607 -10.092 31.622 1.00 87.12 226 ASN A O 1
ATOM 1674 N N . ALA A 1 227 ? -2.983 -12.091 32.569 1.00 88.12 227 ALA A N 1
ATOM 1675 C CA . ALA A 1 227 ? -2.266 -11.784 33.805 1.00 88.12 227 ALA A CA 1
ATOM 1676 C C . ALA A 1 227 ? -0.782 -11.456 33.557 1.00 88.12 227 ALA A C 1
ATOM 1678 O O . ALA A 1 227 ? -0.251 -10.508 34.138 1.00 88.12 227 ALA A O 1
ATOM 1679 N N . ALA A 1 228 ? -0.113 -12.201 32.669 1.00 86.81 228 ALA A N 1
ATOM 1680 C CA . ALA A 1 228 ? 1.278 -11.942 32.300 1.00 86.81 228 ALA A CA 1
ATOM 1681 C C . ALA A 1 228 ? 1.444 -10.593 31.581 1.00 86.81 228 ALA A C 1
ATOM 1683 O O . ALA A 1 228 ? 2.351 -9.830 31.917 1.00 86.81 228 ALA A O 1
ATOM 1684 N N . ILE A 1 229 ? 0.548 -10.271 30.642 1.00 86.00 229 ILE A N 1
ATOM 1685 C CA . ILE A 1 229 ? 0.541 -8.991 29.921 1.00 86.00 229 ILE A CA 1
ATOM 1686 C C . ILE A 1 229 ? 0.296 -7.837 30.893 1.00 86.00 229 ILE A C 1
ATOM 1688 O O . ILE A 1 229 ? 1.078 -6.892 30.919 1.00 86.00 229 ILE A O 1
ATOM 1692 N N . ASN A 1 230 ? -0.726 -7.926 31.745 1.00 87.19 230 ASN A N 1
ATOM 1693 C CA . ASN A 1 230 ? -1.038 -6.878 32.719 1.00 87.19 230 ASN A CA 1
ATOM 1694 C C . ASN A 1 230 ? 0.116 -6.657 33.709 1.00 87.19 230 ASN A C 1
ATOM 1696 O O . ASN A 1 230 ? 0.442 -5.515 34.035 1.00 87.19 230 ASN A O 1
ATOM 1700 N N . LYS A 1 231 ? 0.804 -7.729 34.123 1.00 88.06 231 LYS A N 1
ATOM 1701 C CA . LYS A 1 231 ? 2.013 -7.630 34.951 1.00 88.06 231 LYS A CA 1
ATOM 1702 C C . LYS A 1 231 ? 3.168 -6.944 34.215 1.00 88.06 231 LYS A C 1
ATOM 1704 O O . LYS A 1 231 ? 3.849 -6.121 34.818 1.00 88.06 231 LYS A O 1
ATOM 1709 N N . LEU A 1 232 ? 3.377 -7.243 32.931 1.00 84.19 232 LEU A N 1
ATOM 1710 C CA . LEU A 1 232 ? 4.392 -6.585 32.098 1.00 84.19 232 LEU A CA 1
ATOM 1711 C C . LEU A 1 232 ? 4.084 -5.098 31.894 1.00 84.19 232 LEU A C 1
ATOM 1713 O O . LEU A 1 232 ? 4.972 -4.269 32.062 1.00 84.19 232 LEU A O 1
ATOM 1717 N N . LEU A 1 233 ? 2.831 -4.748 31.600 1.00 83.69 233 LEU A N 1
ATOM 1718 C CA . LEU A 1 233 ? 2.389 -3.359 31.429 1.00 83.69 233 LEU A CA 1
ATOM 1719 C C . LEU A 1 233 ? 2.467 -2.543 32.730 1.00 83.69 233 LEU A C 1
ATOM 1721 O O . LEU A 1 233 ? 2.545 -1.316 32.687 1.00 83.69 233 LEU A O 1
ATOM 1725 N N . ALA A 1 234 ? 2.465 -3.203 33.892 1.00 85.88 234 ALA A N 1
ATOM 1726 C CA . ALA A 1 234 ? 2.646 -2.551 35.185 1.00 85.88 234 ALA A CA 1
ATOM 1727 C C . ALA A 1 234 ? 4.110 -2.170 35.479 1.00 85.88 234 ALA A C 1
ATOM 1729 O O . ALA A 1 234 ? 4.336 -1.297 36.319 1.00 85.88 234 ALA A O 1
ATOM 1730 N N . LEU A 1 235 ? 5.091 -2.779 34.798 1.00 89.19 235 LEU A N 1
ATOM 1731 C CA . LEU A 1 235 ? 6.508 -2.501 35.033 1.00 89.19 235 LEU A CA 1
ATOM 1732 C C . LEU A 1 235 ? 6.874 -1.065 34.607 1.00 89.19 235 LEU A C 1
ATOM 1734 O O . LEU A 1 235 ? 6.521 -0.642 33.502 1.00 89.19 235 LEU A O 1
ATOM 1738 N N . PRO A 1 236 ? 7.630 -0.318 35.434 1.00 85.38 236 PRO A N 1
ATOM 1739 C CA . PRO A 1 236 ? 7.979 1.079 35.161 1.00 85.38 236 PRO A CA 1
ATOM 1740 C C . PRO A 1 236 ? 8.819 1.237 33.886 1.00 85.38 236 PRO A C 1
ATOM 1742 O O . PRO A 1 236 ? 8.589 2.162 33.104 1.00 85.38 236 PRO A O 1
ATOM 1745 N N . ASP A 1 237 ? 9.719 0.291 33.613 1.00 87.88 237 ASP A N 1
ATOM 1746 C CA . ASP A 1 237 ? 10.542 0.285 32.398 1.00 87.88 237 ASP A CA 1
ATOM 1747 C C . ASP A 1 237 ? 9.701 0.114 31.129 1.00 87.88 237 ASP A C 1
ATOM 1749 O O . ASP A 1 237 ? 10.005 0.692 30.084 1.00 87.88 237 ASP A O 1
ATOM 1753 N N . VAL A 1 238 ? 8.623 -0.671 31.216 1.00 83.31 238 VAL A N 1
ATOM 1754 C CA . VAL A 1 238 ? 7.708 -0.916 30.097 1.00 83.31 238 VAL A CA 1
ATOM 1755 C C . VAL A 1 238 ? 6.846 0.315 29.854 1.00 83.31 238 VAL A C 1
ATOM 1757 O O . VAL A 1 238 ? 6.775 0.768 28.716 1.00 83.31 238 VAL A O 1
ATOM 1760 N N . LYS A 1 239 ? 6.280 0.923 30.904 1.00 83.00 239 LYS A N 1
ATOM 1761 C CA . LYS A 1 239 ? 5.525 2.183 30.786 1.00 83.00 239 LYS A CA 1
ATOM 1762 C C . LYS A 1 239 ? 6.366 3.290 30.165 1.00 83.00 239 LYS A C 1
ATOM 1764 O O . LYS A 1 239 ? 5.957 3.878 29.177 1.00 83.00 239 LYS A O 1
ATOM 1769 N N . THR A 1 240 ? 7.592 3.474 30.650 1.00 84.31 240 THR A N 1
ATOM 1770 C CA . THR A 1 240 ? 8.508 4.498 30.125 1.00 84.31 240 THR A CA 1
ATOM 1771 C C . THR A 1 240 ? 8.825 4.280 28.641 1.00 84.31 240 THR A C 1
ATOM 1773 O O . THR A 1 240 ? 8.920 5.237 27.872 1.00 84.31 240 THR A O 1
ATOM 1776 N N . LYS A 1 241 ? 8.983 3.023 28.203 1.00 82.69 241 LYS A N 1
ATOM 1777 C CA . LYS A 1 241 ? 9.196 2.693 26.784 1.00 82.69 241 LYS A CA 1
ATOM 1778 C C . LYS A 1 241 ? 7.945 2.917 25.936 1.00 82.69 241 LYS A C 1
ATOM 1780 O O . LYS A 1 241 ? 8.079 3.402 24.817 1.00 82.69 241 LYS A O 1
ATOM 1785 N N . LEU A 1 242 ? 6.768 2.578 26.457 1.00 80.75 242 LEU A N 1
ATOM 1786 C CA . LEU A 1 242 ? 5.487 2.781 25.779 1.00 80.75 242 LEU A CA 1
ATOM 1787 C C . LEU A 1 242 ? 5.140 4.275 25.660 1.00 80.75 242 LEU A C 1
ATOM 1789 O O . LEU A 1 242 ? 4.780 4.731 24.578 1.00 80.75 242 LEU A O 1
ATOM 1793 N N . ASP A 1 243 ? 5.377 5.065 26.705 1.00 82.56 243 ASP A N 1
ATOM 1794 C CA . ASP A 1 243 ? 5.165 6.515 26.686 1.00 82.56 243 ASP A CA 1
ATOM 1795 C C . ASP A 1 243 ? 6.081 7.210 25.668 1.00 82.56 243 ASP A C 1
ATOM 1797 O O . ASP A 1 243 ? 5.644 8.108 24.948 1.00 82.56 243 ASP A O 1
ATOM 1801 N N . ARG A 1 244 ? 7.334 6.750 25.516 1.00 81.56 244 ARG A N 1
ATOM 1802 C CA . ARG A 1 244 ? 8.260 7.264 24.485 1.00 81.56 244 ARG A CA 1
ATOM 1803 C C . ARG A 1 244 ? 7.762 7.060 23.056 1.00 81.56 244 ARG A C 1
ATOM 1805 O O . ARG A 1 244 ? 8.117 7.849 22.186 1.00 81.56 244 ARG A O 1
ATOM 1812 N N . ILE A 1 245 ? 6.975 6.015 22.809 1.00 74.88 245 ILE A N 1
ATOM 1813 C CA . ILE A 1 245 ? 6.353 5.753 21.502 1.00 74.88 245 ILE A CA 1
ATOM 1814 C C . ILE A 1 245 ? 4.912 6.290 21.425 1.00 74.88 245 ILE A C 1
ATOM 1816 O O . ILE A 1 245 ? 4.215 6.018 20.451 1.00 74.88 245 ILE A O 1
ATOM 1820 N N . GLY A 1 246 ? 4.464 7.057 22.430 1.00 72.00 246 GLY A N 1
ATOM 1821 C CA . GLY A 1 246 ? 3.131 7.665 22.481 1.00 72.00 246 GLY A CA 1
ATOM 1822 C C . GLY A 1 246 ? 1.991 6.678 22.759 1.00 72.00 246 GLY A C 1
ATOM 1823 O O . GLY A 1 246 ? 0.844 6.956 22.411 1.00 72.00 246 GLY A O 1
ATOM 1824 N N . VAL A 1 247 ? 2.285 5.517 23.350 1.00 73.06 247 VAL A N 1
ATOM 1825 C CA . VAL A 1 247 ? 1.320 4.440 23.617 1.00 73.06 247 VAL A CA 1
ATOM 1826 C C . VAL A 1 247 ? 0.988 4.396 25.113 1.00 73.06 247 VAL A C 1
ATOM 1828 O O . VAL A 1 247 ? 1.847 4.081 25.925 1.00 73.06 247 VAL A O 1
ATOM 1831 N N . VAL A 1 248 ? -0.271 4.657 25.484 1.00 73.25 248 VAL A N 1
ATOM 1832 C CA . VAL A 1 248 ? -0.736 4.674 26.890 1.00 73.25 248 VAL A CA 1
ATOM 1833 C C . VAL A 1 248 ? -1.342 3.325 27.312 1.00 73.25 248 VAL A C 1
ATOM 1835 O O . VAL A 1 248 ? -2.486 3.058 26.950 1.00 73.25 248 VAL A O 1
ATOM 1838 N N . PRO A 1 249 ? -0.648 2.472 28.086 1.00 69.81 249 PRO A N 1
ATOM 1839 C CA . PRO A 1 249 ? -1.124 1.128 28.420 1.00 69.81 249 PRO A CA 1
ATOM 1840 C C . PRO A 1 249 ? -2.487 1.128 29.124 1.00 69.81 249 PRO A C 1
ATOM 1842 O O . PRO A 1 249 ? -2.668 1.792 30.142 1.00 69.81 249 PRO A O 1
ATOM 1845 N N . MET A 1 250 ? -3.423 0.326 28.607 1.00 72.12 250 MET A N 1
ATOM 1846 C CA . MET A 1 250 ? -4.753 0.107 29.187 1.00 72.12 250 MET A CA 1
ATOM 1847 C C . MET A 1 250 ? -4.867 -1.334 29.707 1.00 72.12 250 MET A C 1
ATOM 1849 O O . MET A 1 250 ? -5.293 -2.212 28.958 1.00 72.12 250 MET A O 1
ATOM 1853 N N . PRO A 1 251 ? -4.447 -1.621 30.953 1.00 74.69 251 PRO A N 1
ATOM 1854 C CA . PRO A 1 251 ? -4.638 -2.943 31.532 1.00 74.69 251 PRO A CA 1
ATOM 1855 C C . PRO A 1 251 ? -6.131 -3.196 31.754 1.00 74.69 251 PRO A C 1
ATOM 1857 O O . PRO A 1 251 ? -6.820 -2.396 32.382 1.00 74.69 251 PRO A O 1
ATOM 1860 N N . GLU A 1 252 ? -6.624 -4.309 31.230 1.00 78.88 252 GLU A N 1
ATOM 1861 C CA . GLU A 1 252 ? -8.038 -4.675 31.289 1.00 78.88 252 GLU A CA 1
ATOM 1862 C C . GLU A 1 252 ? -8.219 -6.193 31.325 1.00 78.88 252 GLU A C 1
ATOM 1864 O O . GLU A 1 252 ? -7.311 -6.968 30.990 1.00 78.88 252 GLU A O 1
ATOM 1869 N N . THR A 1 253 ? -9.407 -6.627 31.736 1.00 85.25 253 THR A N 1
ATOM 1870 C CA . THR A 1 253 ? -9.787 -8.042 31.726 1.00 85.25 253 THR A CA 1
ATOM 1871 C C . THR A 1 253 ? -10.197 -8.508 30.321 1.00 85.25 253 THR A C 1
ATOM 1873 O O . THR A 1 253 ? -10.656 -7.704 29.506 1.00 85.25 253 THR A O 1
ATOM 1876 N N . PRO A 1 254 ? -10.125 -9.820 30.015 1.00 80.25 254 PRO A N 1
ATOM 1877 C CA . PRO A 1 254 ? -10.605 -10.347 28.734 1.00 80.25 254 PRO A CA 1
ATOM 1878 C C . PRO A 1 254 ? -12.088 -10.037 28.460 1.00 80.25 254 PRO A C 1
ATOM 1880 O O . PRO A 1 254 ? -12.488 -9.882 27.306 1.00 80.25 254 PRO A O 1
ATOM 1883 N N . ALA A 1 255 ? -12.910 -9.934 29.513 1.00 81.50 255 ALA A N 1
ATOM 1884 C CA . ALA A 1 255 ? -14.332 -9.614 29.402 1.00 81.50 255 ALA A CA 1
ATOM 1885 C C . ALA A 1 255 ? -14.571 -8.140 29.030 1.00 81.50 255 ALA A C 1
ATOM 1887 O O . ALA A 1 255 ? -15.376 -7.859 28.141 1.00 81.50 255 ALA A O 1
ATOM 1888 N N . GLU A 1 256 ? -13.848 -7.213 29.664 1.00 81.75 256 GLU A N 1
ATOM 1889 C CA . GLU A 1 256 ? -13.888 -5.780 29.338 1.00 81.75 256 GLU A CA 1
ATOM 1890 C C . GLU A 1 256 ? -13.375 -5.520 27.921 1.00 81.75 256 GLU A C 1
ATOM 1892 O O . GLU A 1 256 ? -14.021 -4.800 27.156 1.00 81.75 256 GLU A O 1
ATOM 1897 N N . PHE A 1 257 ? -12.291 -6.200 27.533 1.00 80.12 257 PHE A N 1
ATOM 1898 C CA . PHE A 1 257 ? -11.751 -6.125 26.179 1.00 80.12 257 PHE A CA 1
ATOM 1899 C C . PHE A 1 257 ? -12.767 -6.599 25.136 1.00 80.12 257 PHE A C 1
ATOM 1901 O O . PHE A 1 257 ? -12.981 -5.932 24.123 1.00 80.12 257 PHE A O 1
ATOM 1908 N N . ASN A 1 258 ? -13.456 -7.718 25.394 1.00 77.81 258 ASN A N 1
ATOM 1909 C CA . ASN A 1 258 ? -14.477 -8.242 24.487 1.00 77.81 258 ASN A CA 1
ATOM 1910 C C . ASN A 1 258 ? -15.690 -7.306 24.368 1.00 77.81 258 ASN A C 1
ATOM 1912 O O . ASN A 1 258 ? -16.212 -7.126 23.269 1.00 77.81 258 ASN A O 1
ATOM 1916 N N . LYS A 1 259 ? -16.120 -6.680 25.472 1.00 80.19 259 LYS A N 1
ATOM 1917 C CA . LYS A 1 259 ? -17.194 -5.678 25.449 1.00 80.19 259 LYS A CA 1
ATOM 1918 C C . LYS A 1 259 ? -16.795 -4.468 24.602 1.00 80.19 259 LYS A C 1
ATOM 1920 O O . LYS A 1 259 ? -17.551 -4.056 23.732 1.00 80.19 259 LYS A O 1
ATOM 1925 N N . ARG A 1 260 ? -15.574 -3.964 24.778 1.00 72.62 260 ARG A N 1
ATOM 1926 C CA . ARG A 1 260 ? -15.061 -2.807 24.036 1.00 72.62 260 ARG A CA 1
ATOM 1927 C C . ARG A 1 260 ? -14.788 -3.091 22.555 1.00 72.62 260 ARG A C 1
ATOM 1929 O O . ARG A 1 260 ? -14.918 -2.196 21.736 1.00 72.62 260 ARG A O 1
ATOM 1936 N N . ILE A 1 261 ? -14.458 -4.327 22.186 1.00 71.38 261 ILE A N 1
ATOM 1937 C CA . ILE A 1 261 ? -14.348 -4.762 20.780 1.00 71.38 261 ILE A CA 1
ATOM 1938 C C . ILE A 1 261 ? -15.693 -4.686 20.033 1.00 71.38 261 ILE A C 1
ATOM 1940 O O . ILE A 1 261 ? -15.715 -4.603 18.799 1.00 71.38 261 ILE A O 1
ATOM 1944 N N . GLN A 1 262 ? -16.805 -4.766 20.766 1.00 68.94 262 GLN A N 1
ATOM 1945 C CA . GLN A 1 262 ? -18.161 -4.711 20.221 1.00 68.94 262 GLN A CA 1
ATOM 1946 C C . GLN A 1 262 ? -18.719 -3.279 20.126 1.00 68.94 262 GLN A C 1
ATOM 1948 O O . GLN A 1 262 ? -19.716 -3.092 19.428 1.00 68.94 262 GLN A O 1
ATOM 1953 N N . GLU A 1 263 ? -18.077 -2.303 20.781 1.00 62.66 263 GLU A N 1
ATOM 1954 C CA . GLU A 1 263 ? -18.432 -0.870 20.817 1.00 62.66 263 GLU A CA 1
ATOM 1955 C C . GLU A 1 263 ? -17.689 -0.046 19.745 1.00 62.66 263 GLU A C 1
ATOM 1957 O O . GLU A 1 263 ? -18.369 0.700 19.003 1.00 62.66 263 GLU A O 1
#

Secondary structure (DSSP, 8-state):
---HHHHHHHHHHHHHHHHHHHHHHHT-------TTS-----SSS-HHHHHHSHHHHHHHHHHHHHHHHHTS-HHHHHHHH---GGGHHHHHHHHHHHHHHHHHGGGSTTTEEEETTEEEEEEEEETTTEEEEE-HHHHHHHHHHHHHHHHHHHHGGGGGSIIIIIHHHHHHHHHHHHHHHHH-HHHHHHHHHHHHHHHHHTT--GGGSS----TTS-HHHHHHHHHHHHHHHHSHHHHHHHHHTT-------HHHHHHHHT-

Radius of gyration: 25.62 Å; chains: 1; bounding box: 70×54×69 Å

Sequence (263 aa):
MLRNGQILFLCALALLTLGVLMVTSAGMQIDQASAEQPILVDGGLSPIAIMSGRTGMYAALAIGVMGAMAFVPQRLVERAIKPRPGRFYLMLGVGAAALLGLLLLVYLPGIAREKNFSSRWIEIPAPVFGTLSIQPSEIVKWSMLGLLAWCAVSAGDRLRLFWRGLVPMLIVLGLVCAVIMKEDLGTAVLIGAVGVIVLLAAGAKVWHIGVLAPAATPKPVVDRLNAAINKLLALPDVKTKLDRIGVVPMPETPAEFNKRIQE

pLDDT: mean 79.76, std 12.53, range [46.75, 94.75]

Foldseek 3Di:
DDDPVNVVVVVVLVVLVVVLVVVLVVPDDDDPDDPPDPPPVPQRPPPVNSCPDLSNVVSVVVVVVVVVVVPPPVVVVCVVLPAALVCLVVLLVVLLCVLVVLLCVLVDPPQFDDDPNDRFWGFDQDPVNGTDTDGSLVVCLVSLLSSLLSSLVSCQCVLQQLPRRPVSNLVSLVVSLVSCCSVDVVSSVVSNVVSVVSSVVSPNDPCSPPDDDPPPDDPVVLQVVLVVVLVQCPDPVSCVVCVVVVHHDDRDDPVVVVVSSRD